Protein AF-A0A453I5R4-F1 (afdb_monomer)

Mean predicted aligned error: 21.65 Å

InterPro domains:
  IPR039761 Ribosome biogenesis protein Bms1/Tsr1 [PTHR12858] (1-191)

Sequence (210 aa):
QVHITGAGDFSLSGVTSLADPCPLPSAAKKRGLRDKEKLFYAPMSGLGDLLYDKDAVYININDHLVQFSNTDDNNASKKQGKGNDVGVALVKTLQNTKYSLDEKLDQSFINFFGRRPAAQSEDSDMTGNAISSRQNDQGEANILAQVGGNNLSSAGTLESNGHSSSECSSDSEGDNDDDIQPSDHGVDLREEVEFCNGRMRRKAVSANFQ

Radius of gyration: 36.58 Å; Cα contacts (8 Å, |Δi|>4): 81; chains: 1; bounding box: 84×78×79 Å

pLDDT: mean 70.08, std 22.3, range [31.78, 98.06]

Foldseek 3Di:
DDADVPPGDDDDPDDDDDDDPLDQPDVDPDPDDDPVNPDDDDQCDDDVQWHDDPPDIGGDDDPVPDDDLDDPVPPCPPPPDPDDDPVNVVVSVVVPDPDDPVVVVVVDDDDPDPDDDDPDDDDDDDDDDDDDDDDDDDDDDDDDDDDDDDDDDDDDDDDDDDDDDDPDPDPDDDDDPDPPDPDPPPFPWDWDWDADPNDIDIDTDTPPDD

Organism: Aegilops tauschii subsp. strangulata (NCBI:txid200361)

Secondary structure (DSSP, 8-state):
-EEETTTEEE----------SSPPPP----SS--GGG-----TTS-BTTEEE-SS-EEE---TTT---S---GGG------SS--HHHHHHHHHHT--S-HHHHHHT----TTS-PPPP---------------------------------------------------------------------EEEEEEEETTEEEEEEEES---

Structure (mmCIF, N/CA/C/O backbone):
data_AF-A0A453I5R4-F1
#
_entry.id   AF-A0A453I5R4-F1
#
loop_
_atom_site.group_PDB
_atom_site.id
_atom_site.type_symbol
_atom_site.label_atom_id
_atom_site.label_alt_id
_atom_site.label_comp_id
_atom_site.label_asym_id
_atom_site.label_entity_id
_atom_site.label_seq_id
_atom_site.pdbx_PDB_ins_code
_atom_site.Cartn_x
_atom_site.Cartn_y
_atom_site.Cartn_z
_atom_site.occupancy
_atom_site.B_iso_or_equiv
_atom_site.auth_seq_id
_atom_site.auth_comp_id
_atom_site.auth_asym_id
_atom_site.auth_atom_id
_atom_site.pdbx_PDB_model_num
ATOM 1 N N . GLN A 1 1 ? 6.331 -26.830 -18.287 1.00 90.31 1 GLN A N 1
ATOM 2 C CA . GLN A 1 1 ? 7.040 -27.321 -17.088 1.00 90.31 1 GLN A CA 1
ATOM 3 C C . GLN A 1 1 ? 8.056 -26.262 -16.707 1.00 90.31 1 GLN A C 1
ATOM 5 O O . GLN A 1 1 ? 8.625 -25.661 -17.612 1.00 90.31 1 GLN A O 1
ATOM 10 N N . VAL A 1 2 ? 8.214 -25.979 -15.419 1.00 96.50 2 VAL A N 1
ATOM 11 C CA . VAL A 1 2 ? 9.158 -24.986 -14.884 1.00 96.50 2 VAL A CA 1
ATOM 12 C C . VAL A 1 2 ? 9.967 -25.671 -13.789 1.00 96.50 2 VAL A C 1
ATOM 14 O O . VAL A 1 2 ? 9.374 -26.293 -12.911 1.00 96.50 2 VAL A O 1
ATOM 17 N N . HIS A 1 3 ? 11.293 -25.566 -13.847 1.00 97.44 3 HIS A N 1
ATOM 18 C CA . HIS A 1 3 ? 12.176 -26.066 -12.796 1.00 97.44 3 HIS A CA 1
ATOM 19 C C . HIS A 1 3 ? 12.453 -24.959 -11.778 1.00 97.44 3 HIS A C 1
ATOM 21 O O . HIS A 1 3 ? 12.837 -23.853 -12.159 1.00 97.44 3 HIS A O 1
ATOM 27 N N . ILE A 1 4 ? 12.295 -25.259 -10.491 1.00 97.75 4 ILE A N 1
ATOM 28 C CA . ILE A 1 4 ? 12.674 -24.381 -9.384 1.00 97.75 4 ILE A CA 1
ATOM 29 C C . ILE A 1 4 ? 13.869 -25.022 -8.679 1.00 97.75 4 ILE A C 1
ATOM 31 O O . 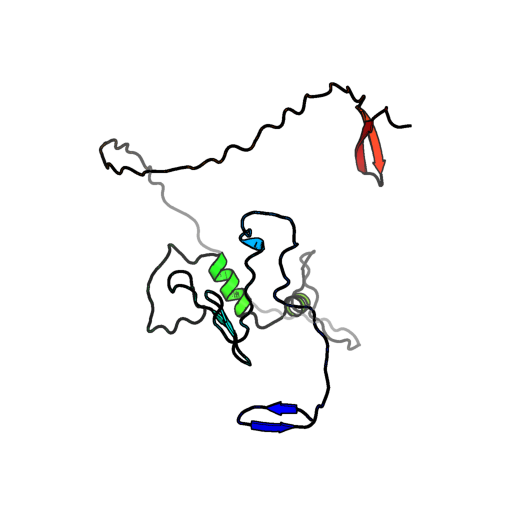ILE A 1 4 ? 13.750 -26.093 -8.080 1.00 97.75 4 ILE A O 1
ATOM 35 N N . THR A 1 5 ? 15.026 -24.362 -8.740 1.00 98.06 5 THR A N 1
ATOM 36 C CA . THR A 1 5 ? 16.273 -24.845 -8.134 1.00 98.06 5 THR A CA 1
ATOM 37 C C . THR A 1 5 ? 16.075 -25.152 -6.648 1.00 98.06 5 THR A C 1
ATOM 39 O O . THR A 1 5 ? 15.679 -24.282 -5.877 1.00 98.06 5 THR A O 1
ATOM 42 N N . GLY A 1 6 ? 16.345 -26.396 -6.246 1.00 98.06 6 GLY A N 1
ATOM 43 C CA . GLY A 1 6 ? 16.162 -26.869 -4.867 1.00 98.06 6 GLY A CA 1
ATOM 44 C C . GLY A 1 6 ? 14.743 -27.332 -4.503 1.00 98.06 6 GLY A C 1
ATOM 45 O O . GLY A 1 6 ? 14.578 -27.912 -3.435 1.00 98.06 6 GLY A O 1
ATOM 46 N N . ALA A 1 7 ? 13.745 -27.142 -5.375 1.00 97.31 7 ALA A N 1
ATOM 47 C CA . ALA A 1 7 ? 12.365 -27.600 -5.162 1.00 97.31 7 ALA A CA 1
ATOM 48 C C . ALA A 1 7 ? 11.854 -28.591 -6.231 1.00 97.31 7 ALA A C 1
ATOM 50 O O . ALA A 1 7 ? 10.956 -29.375 -5.937 1.00 97.31 7 ALA A O 1
ATOM 51 N N . GLY A 1 8 ? 12.435 -28.606 -7.439 1.00 97.50 8 GLY A N 1
ATOM 52 C CA . GLY A 1 8 ? 12.134 -29.584 -8.494 1.00 97.50 8 GLY A CA 1
ATOM 53 C C . GLY A 1 8 ? 11.296 -29.037 -9.654 1.00 97.50 8 GLY A C 1
ATOM 54 O O . GLY A 1 8 ? 11.264 -27.833 -9.901 1.00 97.50 8 GLY A O 1
ATOM 55 N N . ASP A 1 9 ? 10.648 -29.939 -10.395 1.00 98.00 9 ASP A N 1
ATOM 56 C CA . ASP A 1 9 ? 9.859 -29.619 -11.590 1.00 98.00 9 ASP A CA 1
ATOM 57 C C . ASP A 1 9 ? 8.365 -29.456 -11.291 1.00 98.00 9 ASP A C 1
ATOM 59 O O . ASP A 1 9 ? 7.741 -30.328 -10.688 1.00 98.00 9 ASP A O 1
ATOM 63 N N . PHE A 1 10 ? 7.763 -28.388 -11.819 1.00 97.38 10 PHE A N 1
ATOM 64 C CA . PHE A 1 10 ? 6.351 -28.059 -11.622 1.00 97.38 10 PHE A CA 1
ATOM 65 C C . PHE A 1 10 ? 5.609 -27.808 -12.947 1.00 97.38 10 PHE A C 1
ATOM 67 O O . PHE A 1 10 ? 6.188 -27.404 -13.967 1.00 97.38 10 PHE A O 1
ATOM 74 N N . SER A 1 11 ? 4.293 -28.036 -12.942 1.00 97.25 11 SER A N 1
ATOM 75 C CA . SER A 1 11 ? 3.387 -27.595 -14.007 1.00 97.25 11 SER A CA 1
ATOM 76 C C . SER A 1 11 ? 2.951 -26.140 -13.782 1.00 97.25 11 SER A C 1
ATOM 78 O O . SER A 1 11 ? 2.963 -25.626 -12.666 1.00 97.25 11 SER A O 1
ATOM 80 N N . LEU A 1 12 ? 2.607 -25.447 -14.868 1.00 95.50 12 LEU A N 1
ATOM 81 C CA . LEU A 1 12 ? 2.237 -24.031 -14.851 1.00 95.50 12 LEU A CA 1
ATOM 82 C C . LEU A 1 12 ? 0.710 -23.904 -14.724 1.00 95.50 12 LEU A C 1
ATOM 84 O O . LEU A 1 12 ? 0.002 -24.399 -15.595 1.00 95.50 12 LEU A O 1
ATOM 88 N N . SER A 1 13 ? 0.213 -23.239 -13.676 1.00 95.75 13 SER A N 1
ATOM 89 C CA . SER A 1 13 ? -1.236 -23.029 -13.473 1.00 95.75 13 SER A CA 1
ATOM 90 C C . SER A 1 13 ? -1.784 -21.819 -14.247 1.00 95.75 13 SER A C 1
ATOM 92 O O . SER A 1 13 ? -2.882 -21.861 -14.793 1.00 95.75 13 SER A O 1
ATOM 94 N N . GLY A 1 14 ? -1.000 -20.743 -14.343 1.00 95.38 14 GLY A N 1
ATOM 95 C CA . GLY A 1 14 ? -1.371 -19.515 -15.044 1.00 95.38 14 GLY A CA 1
ATOM 96 C C . GLY A 1 14 ? -0.241 -18.488 -15.001 1.00 95.38 14 GLY A C 1
ATOM 97 O O . GLY A 1 14 ? 0.658 -18.592 -14.168 1.00 95.38 14 GLY A O 1
ATOM 98 N N . VAL A 1 15 ? -0.274 -17.518 -15.916 1.00 96.25 15 VAL A N 1
ATOM 99 C CA . VAL A 1 15 ? 0.694 -16.413 -16.011 1.00 96.25 15 VAL A CA 1
ATOM 100 C C . VAL A 1 15 ? -0.062 -15.127 -16.316 1.00 96.25 15 VAL A C 1
ATOM 102 O O . VAL A 1 15 ? -0.903 -15.097 -17.213 1.00 96.25 15 VAL A O 1
ATOM 105 N N . THR A 1 16 ? 0.269 -14.064 -15.593 1.00 97.25 16 THR A N 1
ATOM 106 C CA . THR A 1 16 ? -0.242 -12.709 -15.807 1.00 97.25 16 THR A CA 1
ATOM 107 C C . THR A 1 16 ? 0.931 -11.765 -16.044 1.00 97.25 16 THR A C 1
ATOM 109 O O . THR A 1 16 ? 1.931 -11.810 -15.331 1.00 97.25 16 THR A O 1
ATOM 112 N N . SER A 1 17 ? 0.825 -10.918 -17.068 1.00 96.81 17 SER A N 1
ATOM 113 C CA . SER A 1 17 ? 1.784 -9.833 -17.282 1.00 96.81 17 SER A CA 1
ATOM 114 C C . SER A 1 17 ? 1.397 -8.640 -16.409 1.00 96.81 17 SER A C 1
ATOM 116 O O . SER A 1 17 ? 0.221 -8.276 -16.354 1.00 96.81 17 SER A O 1
ATOM 118 N N . LEU A 1 18 ? 2.377 -8.040 -15.741 1.00 96.19 18 LEU A N 1
ATOM 119 C CA . LEU A 1 18 ? 2.234 -6.826 -14.940 1.00 96.19 18 LEU A CA 1
ATOM 120 C C . LEU A 1 18 ? 3.229 -5.777 -15.444 1.00 96.19 18 LEU A C 1
ATOM 122 O O . LEU A 1 18 ? 4.244 -6.117 -16.053 1.00 96.19 18 LEU A O 1
ATOM 126 N N . ALA A 1 19 ? 2.934 -4.502 -15.196 1.00 96.25 19 ALA A N 1
ATOM 127 C CA . ALA A 1 19 ? 3.884 -3.428 -15.461 1.00 96.25 19 ALA A CA 1
ATOM 128 C C . ALA A 1 19 ? 5.108 -3.548 -14.536 1.00 96.25 19 ALA A C 1
ATOM 130 O O . ALA A 1 19 ? 4.993 -4.009 -13.400 1.00 96.25 19 ALA A O 1
ATOM 131 N N . ASP A 1 20 ? 6.267 -3.110 -15.027 1.00 95.44 20 ASP A N 1
ATOM 132 C CA . ASP A 1 20 ? 7.505 -3.062 -14.250 1.00 95.44 20 ASP A CA 1
ATOM 133 C C . ASP A 1 20 ? 7.346 -2.101 -13.050 1.00 95.44 20 ASP A C 1
ATOM 135 O O . ASP A 1 20 ? 7.024 -0.928 -13.268 1.00 95.44 20 ASP A O 1
ATOM 139 N N . PRO A 1 21 ? 7.544 -2.552 -11.794 1.00 94.69 21 PRO A N 1
ATOM 140 C CA . PRO A 1 21 ? 7.487 -1.683 -10.619 1.00 94.69 21 PRO A CA 1
ATOM 141 C C . PRO A 1 21 ? 8.688 -0.726 -10.508 1.00 94.69 21 PRO A C 1
ATOM 143 O O . PRO A 1 21 ? 8.636 0.216 -9.719 1.00 94.69 21 PRO A O 1
ATOM 146 N N . CYS A 1 22 ? 9.765 -0.948 -11.268 1.00 94.12 22 CYS A N 1
ATOM 147 C CA . CYS A 1 22 ? 10.980 -0.135 -11.261 1.00 94.12 22 CYS A CA 1
ATOM 148 C C . CYS A 1 22 ? 11.387 0.273 -12.696 1.00 94.12 22 CYS A C 1
ATOM 150 O O . CYS A 1 22 ? 12.487 -0.061 -13.148 1.00 94.12 22 CYS A O 1
ATOM 152 N N . PRO A 1 23 ? 10.525 1.011 -13.427 1.00 93.00 23 PRO A N 1
ATOM 153 C CA . PRO A 1 23 ? 10.761 1.343 -14.825 1.00 93.00 23 PRO A CA 1
ATOM 154 C C . PRO A 1 23 ? 12.038 2.169 -15.003 1.00 93.00 23 PRO A C 1
ATOM 156 O O . PRO A 1 23 ? 12.344 3.070 -14.217 1.00 93.00 23 PRO A O 1
ATOM 159 N N . LEU A 1 24 ? 12.762 1.891 -16.088 1.00 89.88 24 LEU A N 1
ATOM 160 C CA . LEU A 1 24 ? 13.991 2.604 -16.422 1.00 89.88 24 LEU A CA 1
ATOM 161 C C . LEU A 1 24 ? 13.735 4.113 -16.624 1.00 89.88 24 LEU A C 1
ATOM 163 O O . LEU A 1 24 ? 12.734 4.495 -17.241 1.00 89.88 24 LEU A O 1
ATOM 167 N N . PRO A 1 25 ? 14.651 4.988 -16.167 1.00 89.50 25 PRO A N 1
ATOM 168 C CA . PRO A 1 25 ? 14.540 6.422 -16.395 1.00 89.50 25 PRO A CA 1
ATOM 169 C C . PRO A 1 25 ? 14.560 6.734 -17.895 1.00 89.50 25 PRO A C 1
ATOM 171 O O . PRO A 1 25 ? 15.300 6.122 -18.667 1.00 89.50 25 PRO A O 1
ATOM 174 N N . SER A 1 26 ? 13.769 7.730 -18.308 1.00 80.75 26 SER A N 1
ATOM 175 C CA . SER A 1 26 ? 13.749 8.196 -19.698 1.00 80.75 26 SER A CA 1
ATOM 176 C C . SER A 1 26 ? 15.163 8.545 -20.170 1.00 80.75 26 SER A C 1
ATOM 178 O O . SER A 1 26 ? 15.869 9.298 -19.499 1.00 80.75 26 SER A O 1
ATOM 180 N N . ALA A 1 27 ? 15.553 8.038 -21.345 1.00 70.25 27 ALA A N 1
ATOM 181 C CA . ALA A 1 27 ? 16.899 8.135 -21.923 1.00 70.25 27 ALA A CA 1
ATOM 182 C C . ALA A 1 27 ? 17.309 9.557 -22.382 1.00 70.25 27 ALA A C 1
ATOM 184 O O . ALA A 1 27 ? 18.138 9.731 -23.279 1.00 70.25 27 ALA A O 1
ATOM 185 N N . ALA A 1 28 ? 16.745 10.597 -21.765 1.00 68.50 28 ALA A N 1
ATOM 186 C CA . ALA A 1 28 ? 17.234 11.959 -21.868 1.00 68.50 28 ALA A CA 1
ATOM 187 C C . ALA A 1 28 ? 18.684 12.017 -21.364 1.00 68.50 28 ALA A C 1
ATOM 189 O O . ALA A 1 28 ? 18.995 11.570 -20.261 1.00 68.50 28 ALA A O 1
ATOM 190 N N . LYS A 1 29 ? 19.574 12.596 -22.176 1.00 66.50 29 LYS A N 1
ATOM 191 C CA . LYS A 1 29 ? 21.034 12.596 -21.988 1.00 66.50 29 LYS A CA 1
ATOM 192 C C . LYS A 1 29 ? 21.491 13.518 -20.842 1.00 66.50 29 LYS A C 1
ATOM 194 O O . LYS A 1 29 ? 22.181 14.509 -21.064 1.00 66.50 29 LYS A O 1
ATOM 199 N N . LYS A 1 30 ? 21.085 13.207 -19.608 1.00 80.38 30 LYS A N 1
ATOM 200 C CA . LYS A 1 30 ? 21.498 13.891 -18.376 1.00 80.38 30 LYS A CA 1
ATOM 201 C C . LYS A 1 30 ? 22.691 13.171 -17.752 1.00 80.38 30 LYS A C 1
ATOM 203 O O . LYS A 1 30 ? 22.751 11.949 -17.732 1.00 80.38 30 LYS A O 1
ATOM 208 N N . ARG A 1 31 ? 23.651 13.945 -17.233 1.00 83.88 31 ARG A N 1
ATOM 209 C CA . ARG A 1 31 ? 24.912 13.437 -16.654 1.00 83.88 31 ARG A CA 1
ATOM 210 C C . ARG A 1 31 ? 24.725 12.684 -15.326 1.00 83.88 31 ARG A C 1
ATOM 212 O O . ARG A 1 31 ? 25.634 11.983 -14.902 1.00 83.88 31 ARG A O 1
ATOM 219 N N . GLY A 1 32 ? 23.576 12.842 -14.673 1.00 85.19 32 GLY A N 1
ATOM 220 C CA . GLY A 1 32 ? 23.235 12.176 -13.421 1.00 85.19 32 GLY A CA 1
ATOM 221 C C . GLY A 1 32 ? 21.733 11.929 -13.311 1.00 85.19 32 GLY A C 1
ATOM 222 O O . GLY A 1 32 ? 20.933 12.634 -13.932 1.00 85.19 32 GLY A O 1
ATOM 223 N N . LEU A 1 33 ? 21.389 10.918 -12.518 1.00 87.06 33 LEU A N 1
ATOM 224 C CA . LEU A 1 33 ? 20.028 10.487 -12.215 1.00 87.06 33 LEU A CA 1
ATOM 225 C C . LEU A 1 33 ? 19.442 11.361 -11.096 1.00 87.06 33 LEU A C 1
ATOM 227 O O . LEU A 1 33 ? 20.094 11.543 -10.065 1.00 87.06 33 LEU A O 1
ATOM 231 N N . ARG A 1 34 ? 18.232 11.901 -11.280 1.00 88.25 34 ARG A N 1
ATOM 232 C CA . ARG A 1 34 ? 17.529 12.665 -10.232 1.00 88.25 34 ARG A CA 1
ATOM 233 C C . ARG A 1 34 ? 17.056 11.718 -9.131 1.00 88.25 34 ARG A C 1
ATOM 235 O O . ARG A 1 34 ? 16.782 10.556 -9.407 1.00 88.25 34 ARG A O 1
ATOM 242 N N . ASP A 1 35 ? 16.872 12.200 -7.905 1.00 90.50 35 ASP A N 1
ATOM 243 C CA . ASP A 1 35 ? 16.450 11.324 -6.797 1.00 90.50 35 ASP A CA 1
ATOM 244 C C . ASP A 1 35 ? 15.085 10.669 -7.039 1.00 90.50 35 ASP A C 1
ATOM 246 O O . ASP A 1 35 ? 14.922 9.479 -6.798 1.00 90.50 35 ASP A O 1
ATOM 250 N N . LYS A 1 36 ? 14.152 11.382 -7.682 1.00 89.25 36 LYS A N 1
ATOM 251 C CA . LYS A 1 36 ? 12.864 10.822 -8.136 1.00 89.25 36 LYS A CA 1
ATOM 252 C C . LYS A 1 36 ? 12.957 9.753 -9.237 1.00 89.25 36 LYS A C 1
ATOM 254 O O . LYS A 1 36 ? 11.940 9.192 -9.624 1.00 89.25 36 LYS A O 1
ATOM 259 N N . GLU A 1 37 ? 14.143 9.534 -9.795 1.00 89.94 37 GLU A N 1
ATOM 260 C CA . GLU A 1 37 ? 14.434 8.505 -10.799 1.00 89.94 37 GLU A CA 1
ATOM 261 C C . GLU A 1 37 ? 15.249 7.340 -10.193 1.00 89.94 37 GLU A C 1
ATOM 263 O O . GLU A 1 37 ? 15.448 6.325 -10.856 1.00 89.94 37 GLU A O 1
ATOM 268 N N . LYS A 1 38 ? 15.697 7.454 -8.930 1.00 90.38 38 LYS A N 1
ATOM 269 C CA . LYS A 1 38 ? 16.352 6.387 -8.154 1.00 90.38 38 LYS A CA 1
ATOM 270 C C . LYS A 1 38 ? 15.294 5.489 -7.504 1.00 90.38 38 LYS A C 1
ATOM 272 O O . LYS A 1 38 ? 15.089 5.520 -6.293 1.00 90.38 38 LYS A O 1
ATOM 277 N N . LEU A 1 39 ? 14.590 4.717 -8.326 1.00 91.12 39 LEU A N 1
ATOM 278 C CA . LEU A 1 39 ? 13.602 3.746 -7.853 1.00 91.12 39 LEU A CA 1
ATOM 279 C C . LEU A 1 39 ? 14.288 2.490 -7.288 1.00 91.12 39 LEU A C 1
ATOM 281 O O . LEU A 1 39 ? 15.379 2.116 -7.720 1.00 91.12 39 LEU A O 1
ATOM 285 N N . PHE A 1 40 ? 13.645 1.840 -6.317 1.00 91.25 40 PHE A N 1
ATOM 286 C CA . PHE A 1 40 ? 14.113 0.598 -5.702 1.00 91.25 40 PHE A CA 1
ATOM 287 C C . PHE A 1 40 ? 12.920 -0.318 -5.416 1.00 91.25 40 PHE A C 1
ATOM 289 O O . PHE A 1 40 ? 11.909 0.131 -4.876 1.00 91.25 40 PHE A O 1
ATOM 296 N N . TYR A 1 41 ? 13.036 -1.599 -5.769 1.00 93.88 41 TYR A N 1
ATOM 297 C CA . TYR A 1 41 ? 11.983 -2.597 -5.587 1.00 93.88 41 TYR A CA 1
ATOM 298 C C . TYR A 1 41 ? 12.547 -3.842 -4.897 1.00 93.88 41 TYR A C 1
ATOM 300 O O . TYR A 1 41 ? 13.323 -4.592 -5.486 1.00 93.88 41 TYR A O 1
ATOM 308 N N . ALA A 1 42 ? 12.149 -4.058 -3.641 1.00 93.81 42 ALA A N 1
ATOM 309 C CA . ALA A 1 42 ? 12.549 -5.213 -2.840 1.00 93.81 42 ALA A CA 1
ATOM 310 C C . ALA A 1 42 ? 11.386 -5.651 -1.923 1.00 93.81 42 ALA A C 1
ATOM 312 O O . ALA A 1 42 ? 11.347 -5.273 -0.754 1.00 93.81 42 ALA A O 1
ATOM 313 N N . PRO A 1 43 ? 10.413 -6.433 -2.430 1.00 91.81 43 PRO A N 1
ATOM 314 C CA . PRO A 1 43 ? 9.155 -6.715 -1.726 1.00 91.81 43 PRO A CA 1
ATOM 315 C C . PRO A 1 43 ? 9.303 -7.583 -0.464 1.00 91.81 43 PRO A C 1
ATOM 317 O O . PRO A 1 43 ? 8.379 -7.644 0.336 1.00 91.81 43 PRO A O 1
ATOM 320 N N . MET A 1 44 ? 10.444 -8.258 -0.288 1.00 90.50 44 MET A N 1
ATOM 321 C CA . MET A 1 44 ? 10.762 -9.083 0.891 1.00 90.50 44 MET A CA 1
ATOM 322 C C . MET A 1 44 ? 11.802 -8.427 1.817 1.00 90.50 44 MET A C 1
ATOM 324 O O . MET A 1 44 ? 12.358 -9.088 2.691 1.00 90.50 44 MET A O 1
ATOM 328 N N . SER A 1 45 ? 12.138 -7.155 1.596 1.00 91.00 45 SER A N 1
ATOM 329 C CA . SER A 1 45 ? 13.117 -6.412 2.396 1.00 91.00 45 SER A CA 1
ATOM 330 C C . SER A 1 45 ? 12.446 -5.245 3.112 1.00 91.00 45 SER A C 1
ATOM 332 O O . SER A 1 45 ? 11.461 -4.697 2.623 1.00 91.00 45 SER A O 1
ATOM 334 N N . GLY A 1 46 ? 13.001 -4.842 4.257 1.00 90.56 46 GLY A N 1
ATOM 335 C CA . GLY A 1 46 ? 12.581 -3.611 4.924 1.00 90.56 46 GLY A CA 1
ATOM 336 C C . GLY A 1 46 ? 12.893 -2.389 4.056 1.00 90.56 46 GLY A C 1
ATOM 337 O O . GLY A 1 46 ? 14.023 -2.232 3.589 1.00 90.56 46 GLY A O 1
ATOM 338 N N . LEU A 1 47 ? 11.895 -1.535 3.833 1.00 89.88 47 LEU A N 1
ATOM 339 C CA . LEU A 1 47 ? 12.002 -0.285 3.084 1.00 89.88 47 LEU A CA 1
ATOM 340 C C . LEU A 1 47 ? 11.845 0.888 4.057 1.00 89.88 47 LEU A C 1
ATOM 342 O O . LEU A 1 47 ? 10.733 1.257 4.433 1.00 89.88 47 LEU A O 1
ATOM 346 N N . GLY A 1 48 ? 12.971 1.463 4.484 1.00 90.25 48 GLY A N 1
ATOM 347 C CA . GLY A 1 48 ? 12.983 2.442 5.573 1.00 90.25 48 GLY A CA 1
ATOM 348 C C . GLY A 1 48 ? 12.483 1.803 6.870 1.00 90.25 48 GLY A C 1
ATOM 349 O O . GLY A 1 48 ? 12.958 0.737 7.253 1.00 90.25 48 GLY A O 1
ATOM 350 N N . ASP A 1 49 ? 11.496 2.429 7.505 1.00 92.12 49 ASP A N 1
ATOM 351 C CA . ASP A 1 49 ? 10.862 1.938 8.734 1.00 92.12 49 ASP A CA 1
ATOM 352 C C . ASP A 1 49 ? 9.749 0.893 8.501 1.00 92.12 49 ASP A C 1
ATOM 354 O O . ASP A 1 49 ? 9.065 0.513 9.451 1.00 92.12 49 ASP A O 1
ATOM 358 N N . LEU A 1 50 ? 9.538 0.435 7.259 1.00 93.50 50 LEU A N 1
ATOM 359 C CA . LEU A 1 50 ? 8.434 -0.447 6.862 1.00 93.50 50 LEU A CA 1
ATOM 360 C C . LEU A 1 50 ? 8.924 -1.859 6.503 1.00 93.50 50 LEU A C 1
ATOM 362 O O . LEU A 1 50 ? 9.772 -2.015 5.626 1.00 93.50 50 LEU A O 1
ATOM 366 N N . LEU A 1 51 ? 8.350 -2.896 7.116 1.00 94.44 51 LEU A N 1
ATOM 367 C CA . LEU A 1 51 ? 8.635 -4.304 6.813 1.00 94.44 51 LEU A CA 1
ATO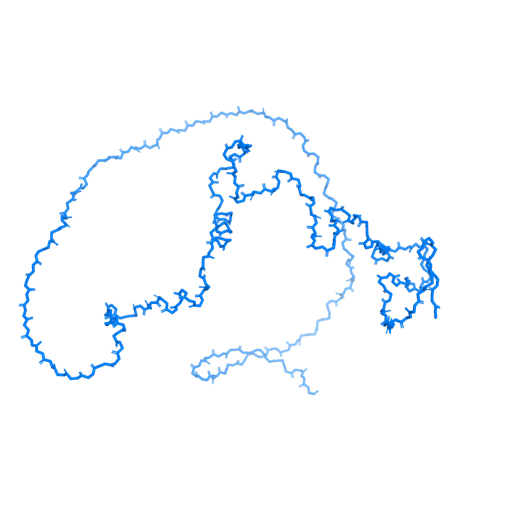M 368 C C . LEU A 1 51 ? 7.336 -5.076 6.543 1.00 94.44 51 LEU A C 1
ATOM 370 O O . LEU A 1 51 ? 6.400 -5.028 7.337 1.00 94.44 51 LEU A O 1
ATOM 374 N N . TYR A 1 52 ? 7.300 -5.815 5.435 1.00 94.00 52 TYR A N 1
ATOM 375 C CA . TYR A 1 52 ? 6.160 -6.639 5.029 1.00 94.00 52 TYR A CA 1
ATOM 376 C C . TYR A 1 52 ? 6.381 -8.116 5.379 1.00 94.00 52 TYR A C 1
ATOM 378 O O . TYR A 1 52 ? 7.437 -8.671 5.074 1.00 94.00 52 TYR A O 1
ATOM 386 N N . ASP A 1 53 ? 5.358 -8.754 5.945 1.00 94.12 53 ASP A N 1
ATOM 387 C CA . ASP A 1 53 ? 5.198 -10.212 6.000 1.00 94.12 53 ASP A CA 1
ATOM 388 C C . ASP A 1 53 ? 3.918 -10.613 5.228 1.00 94.12 53 ASP A C 1
ATOM 390 O O . ASP A 1 53 ? 3.264 -9.775 4.600 1.00 94.12 53 ASP A O 1
ATOM 394 N N . LYS A 1 54 ? 3.558 -11.899 5.216 1.00 93.31 54 LYS A N 1
ATOM 395 C CA . LYS A 1 54 ? 2.421 -12.441 4.454 1.00 93.31 54 LYS A CA 1
ATOM 396 C C . LYS A 1 54 ? 1.061 -11.876 4.859 1.00 93.31 54 LYS A C 1
ATOM 398 O O . LYS A 1 54 ? 0.180 -11.782 4.006 1.00 93.31 54 LYS A O 1
ATOM 403 N N . ASP A 1 55 ? 0.873 -11.583 6.139 1.00 95.12 55 ASP A N 1
ATOM 404 C CA . ASP A 1 55 ? -0.400 -11.193 6.753 1.00 95.12 55 ASP A CA 1
ATOM 405 C C . ASP A 1 55 ? -0.308 -9.911 7.600 1.00 95.12 55 ASP A C 1
ATOM 407 O O . ASP A 1 55 ? -1.339 -9.339 7.957 1.00 95.12 55 ASP A O 1
ATOM 411 N N . ALA A 1 56 ? 0.905 -9.428 7.877 1.00 95.62 56 ALA A N 1
ATOM 412 C CA . ALA A 1 56 ? 1.165 -8.258 8.705 1.00 95.62 56 ALA A CA 1
ATOM 413 C C . ALA A 1 56 ? 2.144 -7.274 8.047 1.00 95.62 56 ALA A C 1
ATOM 415 O O . ALA A 1 56 ? 2.980 -7.629 7.215 1.00 95.62 56 ALA A O 1
ATOM 416 N N . VAL A 1 57 ? 2.049 -6.012 8.467 1.00 95.19 57 VAL A N 1
ATOM 417 C CA . VAL A 1 57 ? 2.976 -4.944 8.090 1.00 95.19 57 VAL A CA 1
ATOM 418 C C . VAL A 1 57 ? 3.488 -4.297 9.369 1.00 95.19 57 VAL A C 1
ATOM 420 O O . VAL A 1 57 ? 2.704 -3.812 10.185 1.00 95.19 57 VAL A O 1
ATOM 423 N N . TYR A 1 58 ? 4.802 -4.304 9.545 1.00 94.31 58 TYR A N 1
ATOM 424 C CA . TYR A 1 58 ? 5.482 -3.769 10.714 1.00 94.31 58 TYR A CA 1
ATOM 425 C C . TYR A 1 58 ? 6.027 -2.380 10.395 1.00 94.31 58 TYR A C 1
ATOM 427 O O . TYR A 1 58 ? 6.684 -2.185 9.372 1.00 94.31 58 TYR A O 1
ATOM 435 N N . ILE A 1 59 ? 5.756 -1.427 11.286 1.00 94.75 59 ILE A N 1
ATOM 436 C CA . ILE A 1 59 ? 6.287 -0.065 11.225 1.00 94.75 59 ILE A CA 1
ATOM 437 C C . ILE A 1 59 ? 7.133 0.215 12.460 1.00 94.75 59 ILE A C 1
ATOM 439 O O . ILE A 1 59 ? 6.702 -0.032 13.586 1.00 94.75 59 ILE A O 1
ATOM 443 N N . ASN A 1 60 ? 8.329 0.750 12.246 1.00 92.50 60 ASN A N 1
ATOM 444 C CA . ASN A 1 60 ? 9.172 1.276 13.306 1.00 92.50 60 ASN A CA 1
ATOM 445 C C . ASN A 1 60 ? 8.838 2.759 13.533 1.00 92.50 60 ASN A C 1
ATOM 447 O O . ASN A 1 60 ? 8.946 3.578 12.625 1.00 92.50 60 ASN A O 1
ATOM 451 N N . ILE A 1 61 ? 8.414 3.120 14.743 1.00 92.75 61 ILE A N 1
ATOM 452 C CA . ILE A 1 61 ? 8.174 4.514 15.132 1.00 92.75 61 ILE A CA 1
ATOM 453 C C . ILE A 1 61 ? 8.876 4.739 16.465 1.00 92.75 61 ILE A C 1
ATOM 455 O O . ILE A 1 61 ? 8.694 3.961 17.395 1.00 92.75 61 ILE A O 1
ATOM 459 N N . ASN A 1 62 ? 9.645 5.824 16.573 1.00 90.81 62 ASN A N 1
ATOM 460 C CA . ASN A 1 62 ? 10.351 6.168 17.806 1.00 90.81 62 ASN A CA 1
ATOM 461 C C . ASN A 1 62 ? 9.394 6.263 19.011 1.00 90.81 62 ASN A C 1
ATOM 463 O O . ASN A 1 62 ? 8.413 7.010 18.962 1.00 90.81 62 ASN A O 1
ATOM 467 N N . ASP A 1 63 ? 9.754 5.619 20.126 1.00 85.94 63 ASP A N 1
ATOM 468 C CA . ASP A 1 63 ? 8.990 5.541 21.388 1.00 85.94 63 ASP A CA 1
ATOM 469 C C . ASP A 1 63 ? 8.482 6.888 21.932 1.00 85.94 63 ASP A C 1
ATOM 471 O O . ASP A 1 63 ? 7.546 6.950 22.723 1.00 85.94 63 ASP A O 1
ATOM 475 N N . HIS A 1 64 ? 9.124 7.995 21.558 1.00 84.19 64 HIS A N 1
ATOM 476 C CA . HIS A 1 64 ? 8.766 9.343 22.010 1.00 84.19 64 HIS A CA 1
ATOM 477 C C . HIS A 1 64 ? 7.666 10.014 21.175 1.00 84.19 64 HIS A C 1
ATOM 479 O O . HIS A 1 64 ? 7.138 11.039 21.602 1.00 84.19 64 HIS A O 1
ATOM 485 N N . LEU A 1 65 ? 7.350 9.465 20.000 1.00 84.06 65 LEU A N 1
ATOM 486 C CA . LEU A 1 65 ? 6.300 9.940 19.094 1.00 84.06 65 LEU A CA 1
ATOM 487 C C . LEU A 1 65 ? 4.997 9.145 19.266 1.00 84.06 65 LEU A C 1
ATOM 489 O O . LEU A 1 65 ? 3.917 9.661 18.983 1.00 84.06 65 LEU A O 1
ATOM 493 N N . VAL A 1 66 ? 5.089 7.897 19.731 1.00 83.81 66 VAL A N 1
ATOM 494 C CA . VAL A 1 66 ? 3.936 7.009 19.919 1.00 83.81 66 VAL A CA 1
ATOM 495 C C . VAL A 1 66 ? 3.218 7.270 21.242 1.00 83.81 66 VAL A C 1
ATOM 497 O O . VAL A 1 66 ? 3.823 7.393 22.304 1.00 83.81 66 VAL A O 1
ATOM 500 N N . GLN A 1 67 ? 1.888 7.312 21.181 1.00 82.75 67 GLN A N 1
ATOM 501 C CA . GLN A 1 67 ? 1.015 7.351 22.352 1.00 82.75 67 GLN A CA 1
ATOM 502 C C . GLN A 1 67 ? 0.012 6.207 22.259 1.00 82.75 67 GLN A C 1
ATOM 504 O O . GLN A 1 67 ? -1.084 6.360 21.719 1.00 82.75 67 GLN A O 1
ATOM 509 N N . PHE A 1 68 ? 0.393 5.042 22.780 1.00 82.00 68 PHE A N 1
ATOM 510 C CA . PHE A 1 68 ? -0.474 3.869 22.774 1.00 82.00 68 PHE A CA 1
ATOM 511 C C . PHE A 1 68 ? -1.782 4.135 23.546 1.00 82.00 68 PHE A C 1
ATOM 513 O O . PHE A 1 68 ? -1.825 4.868 24.544 1.00 82.00 68 PHE A O 1
ATOM 520 N N . SER A 1 69 ? -2.887 3.577 23.049 1.00 78.62 69 SER A N 1
ATOM 521 C CA . SER A 1 69 ? -4.193 3.646 23.712 1.00 78.62 69 SER A CA 1
ATOM 522 C C . SER A 1 69 ? -4.275 2.690 24.895 1.00 78.62 69 SER A C 1
ATOM 524 O O . SER A 1 69 ? -4.745 3.100 25.954 1.00 78.62 69 SER A O 1
ATOM 526 N N . ASN A 1 70 ? -3.722 1.487 24.737 1.00 71.69 70 ASN A N 1
ATOM 527 C CA . ASN A 1 70 ? -3.545 0.507 25.801 1.00 71.69 70 ASN A CA 1
ATOM 528 C C . ASN A 1 70 ? -2.210 0.763 26.510 1.00 71.69 70 ASN A C 1
ATOM 530 O O . ASN A 1 70 ? -1.156 0.333 26.045 1.00 71.69 70 ASN A O 1
ATOM 534 N N . THR A 1 71 ? -2.250 1.484 27.626 1.00 63.41 71 THR A N 1
ATOM 535 C CA . THR A 1 71 ? -1.141 1.513 28.582 1.00 63.41 71 THR A CA 1
ATOM 536 C C . THR A 1 71 ? -1.378 0.432 29.626 1.00 63.41 71 THR A C 1
ATOM 538 O O . THR A 1 71 ? -2.211 0.627 30.508 1.00 63.41 71 THR A O 1
ATOM 541 N N . ASP A 1 72 ? -0.639 -0.676 29.559 1.00 58.66 72 ASP A N 1
ATOM 542 C CA . ASP A 1 72 ? -0.474 -1.523 30.743 1.00 58.66 72 ASP A CA 1
ATOM 543 C C . ASP A 1 72 ? 0.211 -0.678 31.827 1.00 58.66 72 ASP A C 1
ATOM 545 O O . ASP A 1 72 ? 1.299 -0.134 31.606 1.00 58.66 72 ASP A O 1
ATOM 549 N N . ASP A 1 73 ? -0.413 -0.569 33.003 1.00 56.06 73 ASP A N 1
ATOM 550 C CA . ASP A 1 73 ? -0.041 0.378 34.071 1.00 56.06 73 ASP A CA 1
ATOM 551 C C . ASP A 1 73 ? 1.404 0.226 34.605 1.00 56.06 73 ASP A C 1
ATOM 553 O O . ASP A 1 73 ? 1.893 1.069 35.359 1.00 56.06 73 ASP A O 1
ATOM 557 N N . ASN A 1 74 ? 2.115 -0.833 34.204 1.00 56.12 74 ASN A N 1
ATOM 558 C CA . ASN A 1 74 ? 3.457 -1.181 34.669 1.00 56.12 74 ASN A CA 1
ATOM 559 C C . ASN A 1 74 ? 4.616 -0.487 33.934 1.00 56.12 74 ASN A C 1
ATOM 561 O O . ASN A 1 74 ? 5.708 -0.429 34.495 1.00 56.12 74 ASN A O 1
ATOM 565 N N . ASN A 1 75 ? 4.427 0.049 32.720 1.00 50.66 75 ASN A N 1
ATOM 566 C CA . ASN A 1 75 ? 5.496 0.768 32.001 1.00 50.66 75 ASN A CA 1
ATOM 567 C C . ASN A 1 75 ? 5.093 2.203 31.640 1.00 50.66 75 ASN A C 1
ATOM 569 O O . ASN A 1 75 ? 5.240 2.674 30.509 1.00 50.66 75 ASN A O 1
ATOM 573 N N . ALA A 1 76 ? 4.577 2.917 32.641 1.00 48.66 76 ALA A N 1
ATOM 574 C CA . ALA A 1 76 ? 4.296 4.340 32.553 1.00 48.66 76 ALA A CA 1
ATOM 575 C C . ALA A 1 76 ? 5.601 5.158 32.471 1.00 48.66 76 ALA A C 1
ATOM 577 O O . ALA A 1 76 ? 6.038 5.776 33.446 1.00 48.66 76 ALA A O 1
ATOM 578 N N . SER A 1 77 ? 6.182 5.225 31.270 1.00 49.91 77 SER A N 1
ATOM 579 C CA . SER A 1 77 ? 7.089 6.298 30.855 1.00 49.91 77 SER A CA 1
ATOM 580 C C . SER A 1 77 ? 6.355 7.638 30.966 1.00 49.91 77 SER A 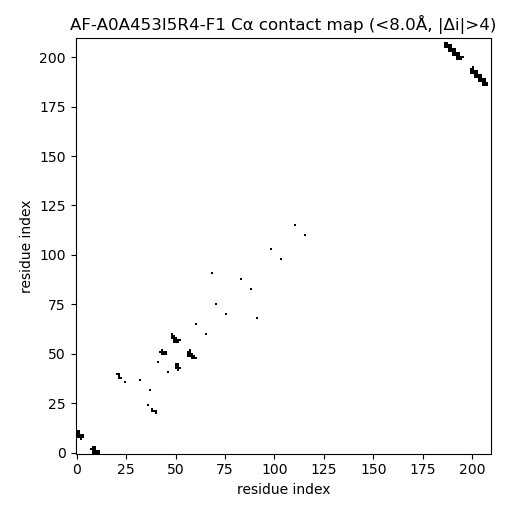C 1
ATOM 582 O O . SER A 1 77 ? 5.779 8.130 29.997 1.00 49.91 77 SER A O 1
ATOM 584 N N . LYS A 1 78 ? 6.332 8.221 32.174 1.00 48.28 78 LYS A N 1
ATOM 585 C CA . LYS A 1 78 ? 5.622 9.467 32.512 1.00 48.28 78 LYS A CA 1
ATOM 586 C C . LYS A 1 78 ? 6.235 10.698 31.827 1.00 48.28 78 LYS A C 1
ATOM 588 O O . LYS A 1 78 ? 6.696 11.623 32.492 1.00 48.28 78 LYS A O 1
ATOM 593 N N . LYS A 1 79 ? 6.147 10.789 30.500 1.00 53.94 79 LYS A N 1
ATOM 594 C CA . LYS A 1 79 ? 6.110 12.083 29.811 1.00 53.94 79 LYS A CA 1
ATOM 595 C C . LYS A 1 79 ? 4.686 12.625 29.909 1.00 53.94 79 LYS A C 1
ATOM 597 O O . LYS A 1 79 ? 3.928 12.621 28.946 1.00 53.94 79 LYS A O 1
ATOM 602 N N . GLN A 1 80 ? 4.332 13.092 31.111 1.00 47.69 80 GLN A N 1
ATOM 603 C CA . GLN A 1 80 ? 3.180 13.971 31.298 1.00 47.69 80 GLN A CA 1
ATOM 604 C C . GLN A 1 80 ? 3.460 15.296 30.579 1.00 47.69 80 GLN A C 1
ATOM 606 O O . GLN A 1 80 ? 3.926 16.269 31.175 1.00 47.69 80 GLN A O 1
ATOM 611 N N . GLY A 1 81 ? 3.152 15.324 29.281 1.00 49.78 81 GLY A N 1
ATOM 612 C CA . GLY A 1 81 ? 2.793 16.560 28.600 1.00 49.78 81 GLY A CA 1
ATOM 613 C C . GLY A 1 81 ? 1.669 17.256 29.374 1.00 49.78 81 GLY A C 1
ATOM 614 O O . GLY A 1 81 ? 0.889 16.618 30.086 1.00 49.78 81 GLY A O 1
ATOM 615 N N . LYS A 1 82 ? 1.635 18.586 29.307 1.00 55.03 82 LYS A N 1
ATOM 616 C CA . LYS A 1 82 ? 0.776 19.419 30.154 1.00 55.03 82 LYS A CA 1
ATOM 617 C C . LYS A 1 82 ? -0.709 19.228 29.788 1.00 55.03 82 LYS A C 1
ATOM 619 O O . LYS A 1 82 ? -1.231 19.939 28.940 1.00 55.03 82 LYS A O 1
ATOM 624 N N . GLY A 1 83 ? -1.382 18.311 30.480 1.00 57.50 83 GLY A N 1
ATOM 625 C CA . GLY A 1 83 ? -2.807 18.020 30.297 1.00 57.50 83 GLY A CA 1
ATOM 626 C C . GLY A 1 83 ? -3.094 16.976 29.214 1.00 57.50 83 GLY A C 1
ATOM 627 O O . GLY A 1 83 ? -2.246 16.657 28.384 1.00 57.50 83 GLY A O 1
ATOM 628 N N . ASN A 1 84 ? -4.311 16.432 29.247 1.00 66.81 84 ASN A N 1
ATOM 629 C CA . ASN A 1 84 ? -4.801 15.523 28.216 1.00 66.81 84 ASN A CA 1
ATOM 630 C C . ASN A 1 84 ? -4.954 16.318 26.915 1.00 66.81 84 ASN A C 1
ATOM 632 O O . ASN A 1 84 ? -5.830 17.181 26.841 1.00 66.81 84 ASN A O 1
ATOM 636 N N . ASP A 1 85 ? -4.132 16.036 25.903 1.00 79.25 85 ASP A N 1
ATOM 637 C CA . ASP A 1 85 ? -4.344 16.611 24.575 1.00 79.25 85 ASP A CA 1
ATOM 638 C C . ASP A 1 85 ? -5.737 16.203 24.071 1.00 79.25 85 ASP A C 1
ATOM 640 O O . ASP A 1 85 ? -6.084 15.018 24.029 1.00 79.25 85 ASP A O 1
ATOM 644 N N . VAL A 1 86 ? -6.541 17.204 23.710 1.00 86.62 86 VAL A N 1
ATOM 645 C CA . VAL A 1 86 ? -7.902 17.025 23.198 1.00 86.62 86 VAL A CA 1
ATOM 646 C C . VAL A 1 86 ? -7.878 16.196 21.912 1.00 86.62 86 VAL A C 1
ATOM 648 O O . VAL A 1 86 ? -8.768 15.371 21.720 1.00 86.62 86 VAL A O 1
ATOM 651 N N . GLY A 1 87 ? -6.838 16.338 21.080 1.00 86.94 87 GLY A N 1
ATOM 652 C CA . GLY A 1 87 ? -6.636 15.515 19.887 1.00 86.94 87 GLY A CA 1
ATOM 653 C C . GLY A 1 87 ? -6.453 14.036 20.233 1.00 86.94 87 GLY A C 1
ATOM 654 O O . GLY A 1 87 ? -7.201 13.186 19.748 1.00 86.94 87 GLY A O 1
ATOM 655 N N . VAL A 1 88 ? -5.525 13.721 21.142 1.00 84.62 88 VAL A N 1
ATOM 656 C CA . VAL A 1 88 ? -5.295 12.345 21.626 1.00 84.62 88 VAL A CA 1
ATOM 657 C C . VAL A 1 88 ? -6.543 11.764 22.303 1.00 84.62 88 VAL A C 1
ATOM 659 O O . VAL A 1 88 ? -6.905 10.616 22.042 1.00 84.62 88 VAL A O 1
ATOM 662 N N . ALA A 1 89 ? -7.232 12.537 23.146 1.00 87.25 89 ALA A N 1
ATOM 663 C CA . ALA A 1 89 ? -8.451 12.099 23.828 1.00 87.25 89 ALA A CA 1
ATOM 664 C C . ALA A 1 89 ? -9.604 11.811 22.848 1.00 87.25 89 ALA A C 1
ATOM 666 O O . ALA A 1 89 ? -10.333 10.828 23.018 1.00 87.25 89 ALA A O 1
ATOM 667 N N . LEU A 1 90 ? -9.739 12.625 21.796 1.00 90.81 90 LEU A N 1
ATOM 668 C CA . LEU A 1 90 ? -10.697 12.420 20.713 1.00 90.81 90 LEU A CA 1
ATOM 669 C C . LEU A 1 90 ? -10.366 11.145 19.929 1.00 90.81 90 LEU A C 1
ATOM 671 O O . LEU A 1 90 ? -11.244 10.303 19.761 1.00 90.81 90 LEU A O 1
ATOM 675 N N . VAL A 1 91 ? -9.108 10.950 19.518 1.00 91.25 91 VAL A N 1
ATOM 676 C CA . VAL A 1 91 ? -8.679 9.744 18.784 1.00 91.25 91 VAL A CA 1
ATOM 677 C C . VAL A 1 91 ? -8.898 8.477 19.617 1.00 91.25 91 VAL A C 1
ATOM 679 O O . VAL A 1 91 ? -9.468 7.513 19.111 1.00 91.25 91 VAL A O 1
ATOM 682 N N . LYS A 1 92 ? -8.550 8.487 20.913 1.00 88.62 92 LYS A N 1
ATOM 683 C CA . LYS A 1 92 ? -8.818 7.362 21.830 1.00 88.62 92 LYS A CA 1
ATOM 684 C C . LYS A 1 92 ? -10.317 7.099 22.020 1.00 88.62 92 LYS A C 1
ATOM 686 O O . LYS A 1 92 ? -10.719 5.945 22.159 1.00 88.62 92 LYS A O 1
ATOM 691 N N . THR A 1 93 ? -11.151 8.140 22.004 1.00 91.00 93 THR A N 1
ATOM 692 C CA . THR A 1 93 ? -12.616 7.997 22.044 1.00 91.00 93 THR A CA 1
ATOM 693 C C . THR A 1 93 ? -13.157 7.383 20.751 1.00 91.00 93 THR A C 1
ATOM 695 O O . THR A 1 93 ? -13.973 6.468 20.822 1.00 91.00 93 THR A O 1
ATOM 698 N N . LEU A 1 94 ? -12.684 7.838 19.583 1.00 91.94 94 LEU A N 1
ATOM 699 C CA . LEU A 1 94 ? -13.087 7.308 18.274 1.00 91.94 94 LEU A CA 1
ATOM 700 C C . LEU A 1 94 ? -12.636 5.857 18.064 1.00 91.94 94 LEU A C 1
ATOM 702 O O . LEU A 1 94 ? -13.420 5.049 17.581 1.00 91.94 94 LEU A O 1
ATOM 706 N N . GLN A 1 95 ? -11.421 5.496 18.484 1.00 91.50 95 GLN A N 1
ATOM 707 C CA . GLN A 1 95 ? -10.924 4.117 18.405 1.00 91.50 95 GLN A CA 1
ATOM 708 C C . GLN A 1 95 ? -11.817 3.125 19.173 1.00 91.50 95 GLN A C 1
ATOM 710 O O . GLN A 1 95 ? -11.945 1.972 18.773 1.00 91.50 95 GLN A O 1
ATOM 715 N N . ASN A 1 96 ? -12.447 3.577 20.261 1.00 89.50 96 ASN A N 1
ATOM 716 C CA . ASN A 1 96 ? -13.241 2.749 21.167 1.00 89.50 96 ASN A CA 1
ATOM 717 C C . ASN A 1 96 ? -14.767 2.884 20.957 1.00 89.50 96 ASN A C 1
ATOM 719 O O . ASN A 1 96 ? -15.549 2.493 21.830 1.00 89.50 96 ASN A O 1
ATOM 723 N N . THR A 1 97 ? -15.236 3.441 19.831 1.00 91.25 97 THR A N 1
ATOM 724 C CA . THR A 1 97 ? -16.681 3.517 19.552 1.00 91.25 97 THR A CA 1
ATOM 725 C C . THR A 1 97 ? -17.269 2.148 19.219 1.00 91.25 97 THR A C 1
ATOM 727 O O . THR A 1 97 ? -16.811 1.485 18.296 1.00 91.25 97 THR A O 1
ATOM 730 N N . LYS A 1 98 ? -18.332 1.756 19.934 1.00 90.44 98 LYS A N 1
ATOM 731 C CA . LYS A 1 98 ? -19.039 0.476 19.732 1.00 90.44 98 LYS A CA 1
ATOM 732 C C . LYS A 1 98 ? -20.055 0.475 18.587 1.00 90.44 98 LYS A C 1
ATOM 734 O O . LYS A 1 98 ? -20.309 -0.573 18.013 1.00 90.44 98 LYS A O 1
ATOM 739 N N . TYR A 1 99 ? -20.642 1.635 18.312 1.00 91.31 99 TYR A N 1
ATOM 740 C CA . TYR A 1 99 ? -21.749 1.823 17.373 1.00 91.31 99 TYR A CA 1
ATOM 741 C C . TYR A 1 99 ? -21.310 2.744 16.243 1.00 91.31 99 TYR A C 1
ATOM 743 O O . TYR A 1 99 ? -20.515 3.667 16.480 1.00 91.31 99 TYR A O 1
ATOM 751 N N . SER A 1 100 ? -21.851 2.522 15.045 1.00 92.19 100 SER A N 1
ATOM 752 C CA . SER A 1 100 ? -21.635 3.425 13.914 1.00 92.19 100 SER A CA 1
ATOM 753 C C . SER A 1 100 ? -22.229 4.811 14.209 1.00 92.19 100 SER A C 1
ATOM 755 O O . SER A 1 100 ? -23.022 4.994 15.138 1.00 92.19 100 SER A O 1
ATOM 757 N N . LEU A 1 101 ? -21.833 5.825 13.433 1.00 91.50 101 LEU A N 1
ATOM 758 C CA . LEU A 1 101 ? -22.463 7.145 13.544 1.00 91.50 101 LEU A CA 1
ATOM 759 C C . LEU A 1 101 ? -23.951 7.089 13.168 1.00 91.50 101 LEU A C 1
ATOM 761 O O . LEU A 1 101 ? -24.743 7.788 13.785 1.00 91.50 101 LEU A O 1
ATOM 765 N N . ASP A 1 102 ? -24.310 6.229 12.217 1.00 92.00 102 ASP A N 1
ATOM 766 C CA . ASP A 1 102 ? -25.671 6.035 11.708 1.00 92.00 102 ASP A CA 1
ATOM 767 C C . ASP A 1 102 ? -26.598 5.436 12.781 1.00 92.00 102 ASP A C 1
ATOM 769 O O . ASP A 1 102 ? -27.610 6.025 13.142 1.00 92.00 102 ASP A O 1
ATOM 773 N N . GLU A 1 103 ? -26.163 4.354 13.434 1.00 92.31 103 GLU A N 1
ATOM 774 C CA . GLU A 1 103 ? -26.894 3.712 14.537 1.00 92.31 103 GLU A CA 1
ATOM 775 C C . GLU A 1 103 ? -27.095 4.664 15.730 1.00 92.31 103 GLU A C 1
ATOM 777 O O . GLU A 1 103 ? -28.143 4.670 16.379 1.00 92.31 103 GLU A O 1
ATOM 782 N N . LYS A 1 104 ? -26.103 5.520 16.011 1.00 91.31 104 LYS A N 1
ATOM 783 C CA . LYS A 1 104 ? -26.250 6.586 17.011 1.00 91.31 104 LYS A CA 1
ATOM 784 C C . LYS A 1 104 ? -27.242 7.663 16.584 1.00 91.31 104 LYS A C 1
ATOM 786 O O . LYS A 1 104 ? -27.871 8.242 17.466 1.00 91.31 104 LYS A O 1
ATOM 791 N N . LEU A 1 105 ? -27.353 7.958 15.287 1.00 90.69 105 LEU A N 1
ATOM 792 C CA . LEU A 1 105 ? -28.305 8.936 14.770 1.00 90.69 105 LEU A CA 1
ATOM 793 C C . LEU A 1 105 ? -29.737 8.409 14.874 1.00 90.69 105 LEU A C 1
ATOM 795 O O . LEU A 1 105 ? -30.574 9.138 15.399 1.00 90.69 105 LEU A O 1
ATOM 799 N N . ASP A 1 106 ? -29.990 7.147 14.520 1.00 89.31 106 ASP A N 1
ATOM 800 C CA . ASP A 1 106 ? -31.298 6.492 14.700 1.00 89.31 106 ASP A CA 1
ATOM 801 C C . ASP A 1 106 ? -31.740 6.461 16.174 1.00 89.31 106 ASP A C 1
ATOM 803 O O . ASP A 1 106 ? -32.901 6.713 16.500 1.00 89.31 106 ASP A O 1
ATOM 807 N N . GLN A 1 107 ? -30.800 6.224 17.095 1.00 85.81 107 GLN A N 1
ATOM 808 C CA . GLN A 1 107 ? -31.048 6.290 18.540 1.00 85.81 107 GLN A CA 1
ATOM 809 C C . GLN A 1 107 ? -31.172 7.734 19.077 1.00 85.81 107 GLN A C 1
ATOM 811 O O . GLN A 1 107 ? -31.575 7.926 20.228 1.00 85.81 107 GLN A O 1
ATOM 816 N N . SER A 1 108 ? -30.838 8.763 18.286 1.00 85.75 108 SER A N 1
ATOM 817 C CA . SER A 1 108 ? -30.835 10.168 18.713 1.00 85.75 108 SER A CA 1
ATOM 818 C C . SER A 1 108 ? -31.948 10.992 18.057 1.00 85.75 108 SER A C 1
ATOM 820 O O . SER A 1 108 ? -31.928 11.300 16.869 1.00 85.75 108 SER A O 1
ATOM 822 N N . PHE A 1 109 ? -32.909 11.450 18.858 1.00 84.94 109 PHE A N 1
ATOM 823 C CA . PHE A 1 109 ? -33.946 12.359 18.371 1.00 84.94 109 PHE A CA 1
ATOM 824 C C . PHE A 1 109 ? -33.566 13.834 18.583 1.00 84.94 109 PHE A C 1
ATOM 826 O O . PHE A 1 109 ? -33.354 14.276 19.717 1.00 84.94 109 PHE A O 1
ATOM 833 N N . ILE A 1 110 ? -33.561 14.631 17.508 1.00 83.44 110 ILE A N 1
ATOM 834 C CA . ILE A 1 110 ? -33.335 16.083 17.581 1.00 83.44 110 ILE A CA 1
ATOM 835 C C . ILE A 1 110 ? -34.647 16.800 17.938 1.00 83.44 110 ILE A C 1
ATOM 837 O O . ILE A 1 110 ? -35.551 16.953 17.116 1.00 83.44 110 ILE A O 1
ATOM 841 N N . ASN A 1 111 ? -34.754 17.279 19.179 1.00 82.12 111 ASN A N 1
ATOM 842 C CA . ASN A 1 111 ? -35.948 17.966 19.676 1.00 82.12 111 ASN A CA 1
ATOM 843 C C . ASN A 1 111 ? -35.989 19.454 19.275 1.00 82.12 111 ASN A C 1
ATOM 845 O O . ASN A 1 111 ? -35.545 20.317 20.029 1.00 82.12 111 ASN A O 1
ATOM 849 N N . PHE A 1 112 ? -36.572 19.757 18.113 1.00 81.00 112 PHE A N 1
ATOM 850 C CA . PHE A 1 112 ? -36.672 21.128 17.589 1.00 81.00 112 PHE A CA 1
ATOM 851 C C . PHE A 1 112 ? -37.683 22.046 18.303 1.00 81.00 112 PHE A C 1
ATOM 853 O O . PHE A 1 112 ? -37.544 23.263 18.221 1.00 81.00 112 PHE A O 1
ATOM 860 N N . PHE A 1 113 ? -38.696 21.506 18.994 1.00 81.88 113 PHE A N 1
ATOM 861 C CA . PHE A 1 113 ? -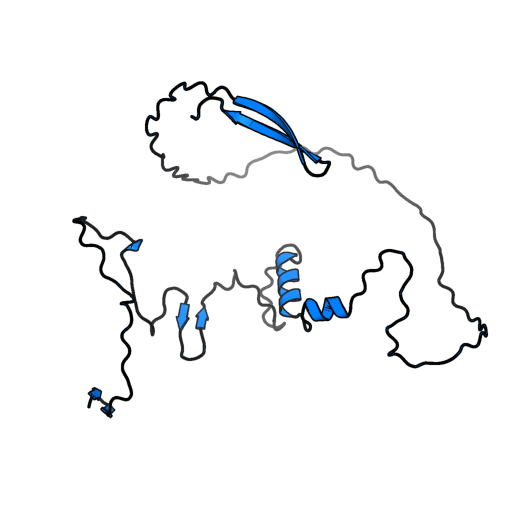39.835 22.298 19.500 1.00 81.88 113 PHE A CA 1
ATOM 862 C C . PHE A 1 113 ? -40.115 22.129 21.000 1.00 81.88 113 PHE A C 1
ATOM 864 O O . PHE A 1 113 ? -41.223 22.393 21.463 1.00 81.88 113 PHE A O 1
ATOM 871 N N . GLY A 1 114 ? -39.150 21.632 21.781 1.00 73.75 114 GLY A N 1
ATOM 872 C CA . GLY A 1 114 ? -39.298 21.399 23.227 1.00 73.75 114 GLY A CA 1
ATOM 873 C C . GLY A 1 114 ? -40.247 20.247 23.602 1.00 73.75 114 GLY A C 1
ATOM 874 O O . GLY A 1 114 ? -40.138 19.690 24.693 1.00 73.75 114 GLY A O 1
ATOM 875 N N . ARG A 1 115 ? -41.121 19.821 22.688 1.00 66.00 115 ARG A N 1
ATOM 876 C CA . ARG A 1 115 ? -42.065 18.715 22.842 1.00 66.00 115 ARG A CA 1
ATOM 877 C C . ARG A 1 115 ? -41.396 17.392 22.462 1.00 66.00 115 ARG A C 1
ATOM 879 O O . ARG A 1 115 ? -41.247 17.093 21.281 1.00 66.00 115 ARG A O 1
ATOM 886 N N . ARG A 1 116 ? -41.031 16.582 23.464 1.00 66.44 116 ARG A N 1
ATOM 887 C CA . ARG A 1 116 ? -40.594 15.193 23.232 1.00 66.44 116 ARG A CA 1
ATOM 888 C C . ARG A 1 116 ? -41.686 14.440 22.450 1.00 66.44 116 ARG A C 1
ATOM 890 O O 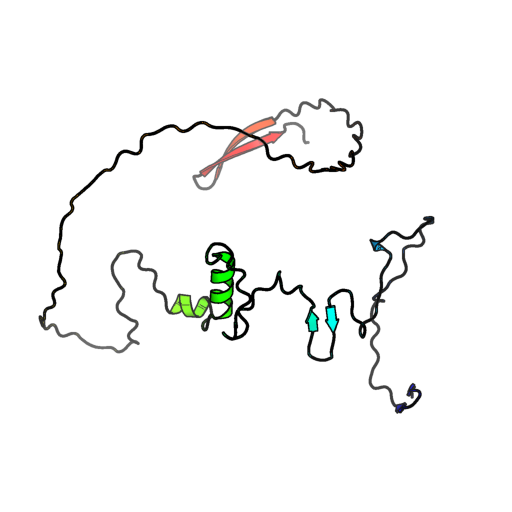. ARG A 1 116 ? -42.848 14.529 22.859 1.00 66.44 116 ARG A O 1
ATOM 897 N N . PRO A 1 117 ? -41.357 13.701 21.376 1.00 60.62 117 PRO A N 1
ATOM 898 C CA . PRO A 1 117 ? -42.277 12.707 20.844 1.00 60.62 117 PRO A CA 1
ATOM 899 C C . PRO A 1 117 ? -42.488 11.624 21.908 1.00 60.62 117 PRO A C 1
ATOM 901 O O . PRO A 1 117 ? -41.602 11.368 22.731 1.00 60.62 117 PRO A O 1
ATOM 904 N N . ALA A 1 118 ? -43.660 10.988 21.903 1.00 58.59 118 ALA A N 1
ATOM 905 C CA . ALA A 1 118 ? -43.799 9.713 22.595 1.00 58.59 118 ALA A CA 1
ATOM 906 C C . ALA A 1 118 ? -42.776 8.735 21.992 1.00 58.59 118 ALA A C 1
ATOM 908 O O . ALA A 1 118 ? -42.527 8.782 20.785 1.00 58.59 118 ALA A O 1
ATOM 909 N N . ALA A 1 119 ? -42.157 7.900 22.831 1.00 55.09 119 ALA A N 1
ATOM 910 C CA . ALA A 1 119 ? -41.270 6.845 22.349 1.00 55.09 119 ALA A CA 1
ATOM 911 C C . ALA A 1 119 ? -42.006 6.001 21.299 1.00 55.09 119 ALA A C 1
ATOM 913 O O . ALA A 1 119 ? -43.223 5.851 21.399 1.00 55.09 119 ALA A O 1
ATOM 914 N N . GLN A 1 120 ? -41.279 5.479 20.307 1.00 58.47 120 GLN A 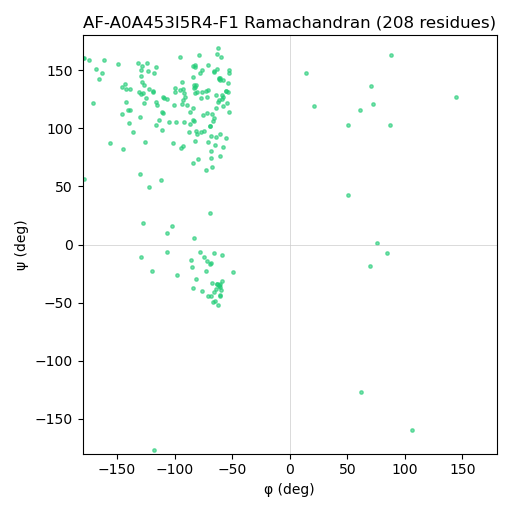N 1
ATOM 915 C CA . GLN A 1 120 ? -41.864 4.648 19.257 1.00 58.47 120 GLN A CA 1
ATOM 916 C C . GLN A 1 120 ? -42.493 3.393 19.878 1.00 58.47 120 GLN A C 1
ATOM 918 O O . GLN A 1 120 ? -41.815 2.409 20.157 1.00 58.47 120 GLN A O 1
ATOM 923 N N . SER A 1 121 ? -43.798 3.459 20.131 1.00 46.12 121 SER A N 1
ATOM 924 C CA . SER A 1 121 ? -44.649 2.300 20.342 1.00 46.12 121 SER A CA 1
ATOM 925 C C . SER A 1 121 ? -45.059 1.802 18.967 1.00 46.12 121 SER A C 1
ATOM 927 O O . SER A 1 121 ? -45.699 2.541 18.217 1.00 46.12 121 SER A O 1
ATOM 929 N N . GLU A 1 122 ? -44.667 0.575 18.647 1.00 48.12 122 GLU A N 1
ATOM 930 C CA . GLU A 1 122 ? -45.105 -0.126 17.443 1.00 48.12 122 GLU A CA 1
ATOM 931 C C . GLU A 1 122 ? -46.641 -0.132 17.370 1.00 48.12 122 GLU A C 1
ATOM 933 O O . GLU A 1 122 ? -47.317 -0.286 18.395 1.00 48.12 122 GLU A O 1
ATOM 938 N N . ASP A 1 123 ? -47.179 0.090 16.166 1.00 47.31 123 ASP A N 1
ATOM 939 C CA . ASP A 1 123 ? -48.611 0.297 15.932 1.00 47.31 123 ASP A CA 1
ATOM 940 C C . ASP A 1 123 ? -49.445 -0.842 16.536 1.00 47.31 123 ASP A C 1
ATOM 942 O O . ASP A 1 123 ? -49.393 -1.995 16.101 1.00 47.31 123 ASP A O 1
ATOM 946 N N . SER A 1 124 ? -50.245 -0.504 17.545 1.00 42.94 124 SER A N 1
ATOM 947 C CA . SER A 1 124 ? -51.311 -1.360 18.054 1.00 42.94 124 SER A CA 1
ATOM 948 C C . SER A 1 124 ? -52.523 -0.498 18.395 1.00 42.94 124 SER A C 1
ATOM 950 O O . SER A 1 124 ? -52.477 0.403 19.232 1.00 42.94 124 SER A O 1
ATOM 952 N N . ASP A 1 125 ? -53.598 -0.756 17.655 1.00 44.12 125 ASP A N 1
ATOM 953 C CA . ASP A 1 125 ? -54.835 0.013 17.652 1.00 44.12 125 ASP A CA 1
ATOM 954 C C . ASP A 1 125 ? -55.587 0.038 18.997 1.00 44.12 125 ASP A C 1
ATOM 956 O O . ASP A 1 125 ? -55.402 -0.790 19.887 1.00 44.12 125 ASP A O 1
ATOM 960 N N . MET A 1 126 ? -56.584 0.929 19.020 1.00 43.91 126 MET A N 1
ATOM 961 C CA . MET A 1 126 ? -57.756 0.973 19.905 1.00 43.91 126 MET A CA 1
ATOM 962 C C . MET A 1 126 ? -57.673 1.688 21.269 1.00 43.91 126 MET A C 1
ATOM 964 O O . MET A 1 126 ? -57.400 1.113 22.314 1.00 43.91 126 MET A O 1
ATOM 968 N N . THR A 1 127 ? -58.271 2.885 21.228 1.00 38.91 127 THR A N 1
ATOM 969 C CA . THR A 1 127 ? -59.262 3.421 22.186 1.00 38.91 127 THR A CA 1
ATOM 970 C C . THR A 1 127 ? -58.771 3.834 23.578 1.00 38.91 127 THR A C 1
ATOM 972 O O . THR A 1 127 ? -58.267 3.052 24.374 1.00 38.91 127 THR A O 1
ATOM 975 N N . GLY A 1 128 ? -58.982 5.112 23.902 1.00 44.47 128 GLY A N 1
ATOM 976 C CA . GLY A 1 128 ? -58.441 5.719 25.114 1.00 44.47 128 GLY A CA 1
ATOM 977 C C . GLY A 1 128 ? -59.205 5.410 26.403 1.00 44.47 128 GLY A C 1
ATOM 978 O O . GLY A 1 128 ? -60.388 5.075 26.403 1.00 44.47 128 GLY A O 1
ATOM 979 N N . ASN A 1 129 ? -58.530 5.667 27.522 1.00 38.03 129 ASN A N 1
ATOM 980 C CA . ASN A 1 129 ? -59.165 5.963 28.799 1.00 38.03 129 ASN A CA 1
ATOM 981 C C . ASN A 1 129 ? -58.339 7.023 29.542 1.00 38.03 129 ASN A C 1
ATOM 983 O O . ASN A 1 129 ? -57.110 6.960 29.557 1.00 38.03 129 ASN A O 1
ATOM 987 N N . ALA A 1 130 ? -59.006 7.997 30.156 1.00 47.41 130 ALA A N 1
ATOM 988 C CA . ALA A 1 130 ? -58.361 9.046 30.934 1.00 47.41 130 ALA A CA 1
ATOM 989 C C . ALA A 1 130 ? -58.475 8.730 32.428 1.00 47.41 130 ALA A C 1
ATOM 991 O O . ALA A 1 130 ? -59.579 8.705 32.965 1.00 47.41 130 ALA A O 1
ATOM 992 N N . ILE A 1 131 ? -57.344 8.578 33.121 1.00 38.50 131 ILE A N 1
ATOM 993 C CA . ILE A 1 131 ? -57.283 8.680 34.585 1.00 38.50 131 ILE A CA 1
ATOM 994 C C . ILE A 1 131 ? -55.955 9.294 35.027 1.00 38.50 131 ILE A C 1
ATOM 996 O O . ILE A 1 131 ? -54.885 8.954 34.532 1.00 38.50 131 ILE A O 1
ATOM 1000 N N . SER A 1 132 ? -56.058 10.227 35.970 1.00 45.81 132 SER A N 1
ATOM 1001 C CA . SER A 1 132 ? -54.932 10.921 36.593 1.00 45.81 132 SER A CA 1
ATOM 1002 C C . SER A 1 132 ? -54.357 10.097 37.745 1.00 45.81 132 SER A C 1
ATOM 1004 O O . SER A 1 132 ? -55.115 9.493 38.505 1.00 45.81 132 SER A O 1
ATOM 1006 N N . SER A 1 133 ? -53.037 10.137 37.931 1.00 35.19 133 SER A N 1
ATOM 1007 C CA . SER A 1 133 ? -52.391 9.714 39.174 1.00 35.19 133 SER A CA 1
ATOM 1008 C C . SER A 1 133 ? -51.220 10.640 39.500 1.00 35.19 133 SER A C 1
ATOM 1010 O O . SER A 1 133 ? -50.312 10.829 38.693 1.00 35.19 133 SER A O 1
ATOM 1012 N N . ARG A 1 134 ? -51.267 11.247 40.689 1.00 46.25 134 ARG A N 1
ATOM 1013 C CA . ARG A 1 134 ? -50.183 12.052 41.272 1.00 46.25 134 ARG A CA 1
ATOM 1014 C C . ARG A 1 134 ? -49.108 11.133 41.854 1.00 46.25 134 ARG A C 1
ATOM 1016 O O . ARG A 1 134 ? -49.481 10.162 42.504 1.00 46.25 134 ARG A O 1
ATOM 1023 N N . GLN A 1 135 ? -47.840 11.552 41.827 1.00 40.81 135 GLN A N 1
ATOM 1024 C CA . GLN A 1 135 ? -46.923 11.394 42.971 1.00 40.81 135 GLN A CA 1
ATOM 1025 C C . GLN A 1 135 ? -45.703 12.334 42.872 1.00 40.81 135 GLN A C 1
ATOM 1027 O O . GLN A 1 135 ? -45.428 12.886 41.808 1.00 40.81 135 GLN A O 1
ATOM 1032 N N . ASN A 1 136 ? -45.065 12.587 44.020 1.00 39.81 136 ASN A N 1
ATOM 1033 C CA . ASN A 1 136 ? -43.981 13.560 44.234 1.00 39.81 136 ASN A CA 1
ATOM 1034 C C . ASN A 1 136 ? -42.598 13.022 43.825 1.00 39.81 136 ASN A C 1
ATOM 1036 O O . ASN A 1 136 ? -42.352 11.832 43.974 1.00 39.81 136 ASN A O 1
ATOM 1040 N N . ASP A 1 137 ? -41.683 13.920 43.442 1.00 37.91 137 ASP A N 1
ATOM 1041 C CA . ASP A 1 137 ? -40.513 14.332 44.257 1.00 37.91 137 ASP A CA 1
ATOM 1042 C C . ASP A 1 137 ? -39.8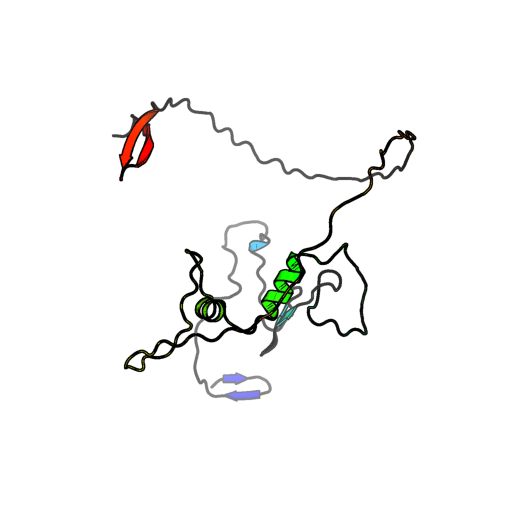40 15.542 43.571 1.00 37.91 137 ASP A C 1
ATOM 1044 O O . ASP A 1 137 ? -39.694 15.571 42.353 1.00 37.91 137 ASP A O 1
ATOM 1048 N N . GLN A 1 138 ? -39.702 16.704 44.220 1.00 42.44 138 GLN A N 1
ATOM 1049 C CA . GLN A 1 138 ? -38.718 17.083 45.254 1.00 42.44 138 GLN A CA 1
ATOM 1050 C C . GLN A 1 138 ? -37.255 17.022 44.783 1.00 42.44 138 GLN A C 1
ATOM 1052 O O . GLN A 1 138 ? -36.720 15.967 44.467 1.00 42.44 138 GLN A O 1
ATOM 1057 N N . GLY A 1 139 ? -36.620 18.199 44.759 1.00 37.03 139 GLY A N 1
ATOM 1058 C CA . GLY A 1 139 ? -35.276 18.426 44.224 1.00 37.03 139 GLY A CA 1
ATOM 1059 C C . GLY A 1 139 ? -34.831 19.886 44.377 1.00 37.03 139 GLY A C 1
ATOM 1060 O O . GLY A 1 139 ? -34.566 20.544 43.381 1.00 37.03 139 GLY A O 1
ATOM 1061 N N . GLU A 1 140 ? -34.859 20.375 45.624 1.00 37.38 140 GLU A N 1
ATOM 1062 C CA . GLU A 1 140 ? -34.119 21.519 46.203 1.00 37.38 140 GLU A CA 1
ATOM 1063 C C . GLU A 1 140 ? -33.544 22.611 45.266 1.00 37.38 140 GLU A C 1
ATOM 1065 O O . GLU A 1 140 ? -32.599 22.386 44.511 1.00 37.38 140 GLU A O 1
ATOM 1070 N N . ALA A 1 141 ? -34.004 23.857 45.450 1.00 42.09 141 ALA A N 1
ATOM 1071 C CA . ALA A 1 141 ? -33.371 25.062 44.902 1.00 42.09 141 ALA A CA 1
ATOM 1072 C C . ALA A 1 141 ? -32.869 25.978 46.037 1.00 42.09 141 ALA A C 1
ATOM 1074 O O . ALA A 1 141 ? -33.669 26.665 46.673 1.00 42.09 141 ALA A O 1
ATOM 1075 N N . ASN A 1 142 ? -31.551 25.963 46.299 1.00 38.88 142 ASN A N 1
ATOM 1076 C CA . ASN A 1 142 ? -30.839 26.745 47.333 1.00 38.88 142 ASN A CA 1
ATOM 1077 C C . ASN A 1 142 ? -29.299 26.524 47.195 1.00 38.88 142 ASN A C 1
ATOM 1079 O O . ASN A 1 142 ? -28.913 25.531 46.589 1.00 38.88 142 ASN A O 1
ATOM 1083 N N . ILE A 1 143 ? -28.334 27.337 47.669 1.00 36.69 143 ILE A N 1
ATOM 1084 C CA . ILE A 1 143 ? -28.300 28.635 48.384 1.00 36.69 143 ILE A CA 1
ATOM 1085 C C . ILE A 1 143 ? -27.354 29.623 47.640 1.00 36.69 143 ILE A C 1
ATOM 1087 O O . ILE A 1 143 ? -26.280 29.245 47.189 1.00 36.69 143 ILE A O 1
ATOM 1091 N N . LEU A 1 144 ? -27.782 30.891 47.562 1.00 34.72 144 LEU A N 1
ATOM 1092 C CA . LEU A 1 144 ? -27.074 32.189 47.695 1.00 34.72 144 LEU A CA 1
ATOM 1093 C C . LEU A 1 144 ? -25.519 32.310 47.668 1.00 34.72 144 LEU A C 1
ATOM 1095 O O . LEU A 1 144 ? -24.772 31.526 48.241 1.00 34.72 144 LEU A O 1
ATOM 1099 N N . ALA A 1 145 ? -25.061 33.446 47.125 1.00 36.72 145 ALA A N 1
ATOM 1100 C CA . ALA A 1 145 ? -23.693 33.986 47.196 1.00 36.72 145 ALA A CA 1
ATOM 1101 C C . ALA A 1 145 ? -23.165 34.263 48.625 1.00 36.72 145 ALA A C 1
ATOM 1103 O O . ALA A 1 145 ? -23.976 34.517 49.511 1.00 36.72 145 ALA A O 1
ATOM 1104 N N . GLN A 1 146 ? -21.831 34.394 48.801 1.00 33.66 146 GLN A N 1
ATOM 1105 C CA . GLN A 1 146 ? -21.141 35.678 49.107 1.00 33.66 146 GLN A CA 1
ATOM 1106 C C . GLN A 1 146 ? -19.596 35.533 49.240 1.00 33.66 146 GLN A C 1
ATOM 1108 O O . GLN A 1 146 ? -19.112 34.455 49.560 1.00 33.66 146 GLN A O 1
ATOM 1113 N N . VAL A 1 147 ? -18.865 36.660 49.111 1.00 34.56 147 VAL A N 1
ATOM 1114 C CA . VAL A 1 147 ? -17.435 36.894 49.470 1.00 34.56 147 VAL A CA 1
ATOM 1115 C C . VAL A 1 147 ? -16.387 36.192 48.571 1.00 34.56 147 VAL A C 1
ATOM 1117 O O . VAL A 1 147 ? -16.527 35.032 48.221 1.00 34.56 147 VAL A O 1
ATOM 1120 N N . GLY A 1 148 ? -15.288 36.832 48.154 1.00 31.78 148 GLY A N 1
ATOM 1121 C CA . GLY A 1 148 ? -14.851 38.222 48.346 1.00 31.78 148 GLY A CA 1
ATOM 1122 C C . GLY A 1 148 ? -13.660 38.554 47.436 1.00 31.78 148 GLY A C 1
ATOM 1123 O O . GLY A 1 148 ? -12.904 37.665 47.050 1.00 31.78 148 GLY A O 1
ATOM 1124 N N . GLY A 1 149 ? -13.517 39.822 47.047 1.00 34.69 149 GLY A N 1
ATOM 1125 C CA . GLY A 1 149 ? -12.477 40.249 46.108 1.00 34.69 149 GLY A CA 1
ATOM 1126 C C . GLY A 1 149 ? -11.124 40.490 46.779 1.00 34.69 149 GLY A C 1
ATOM 1127 O O . GLY A 1 149 ? -11.065 41.161 47.805 1.00 34.69 149 GLY A O 1
ATOM 1128 N N . ASN A 1 150 ? -10.045 40.027 46.144 1.00 40.12 150 ASN A N 1
ATOM 1129 C CA . ASN A 1 150 ? -8.674 40.416 46.472 1.00 40.12 150 ASN A CA 1
ATOM 1130 C C . ASN A 1 150 ? -8.057 41.163 45.285 1.00 40.12 150 ASN A C 1
ATOM 1132 O O . ASN A 1 150 ? -7.935 40.620 44.188 1.00 40.12 150 ASN A O 1
ATOM 1136 N N . ASN A 1 151 ? -7.663 42.415 45.521 1.00 37.84 151 ASN A N 1
ATOM 1137 C CA . ASN A 1 151 ? -6.937 43.229 44.552 1.00 37.84 151 ASN A CA 1
ATOM 1138 C C . ASN A 1 151 ? -5.507 42.697 44.390 1.00 37.84 151 ASN A C 1
ATOM 1140 O O . ASN A 1 151 ? -4.815 42.471 45.382 1.00 37.84 151 ASN A O 1
ATOM 1144 N N . LEU A 1 152 ? -5.050 42.544 43.147 1.00 40.22 152 LEU A N 1
ATOM 1145 C CA . LEU A 1 152 ? -3.662 42.209 42.831 1.00 40.22 152 LEU A CA 1
ATOM 1146 C C . LEU A 1 152 ? -2.910 43.484 42.452 1.00 40.22 152 LEU A C 1
ATOM 1148 O O . LEU A 1 152 ? -3.084 44.019 41.360 1.00 40.22 152 LEU A O 1
ATOM 1152 N N . SER A 1 153 ? -2.066 43.963 43.364 1.00 38.78 153 SER A N 1
ATOM 1153 C CA . SER A 1 153 ? -1.195 45.114 43.139 1.00 38.78 153 SER A CA 1
ATOM 1154 C C . SER A 1 153 ? 0.195 44.889 43.735 1.00 38.78 153 SER A C 1
AT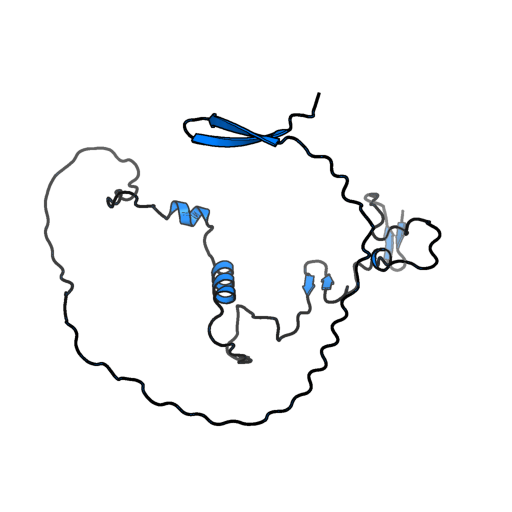OM 1156 O O . SER A 1 153 ? 0.383 45.055 44.939 1.00 38.78 153 SER A O 1
ATOM 1158 N N . SER A 1 154 ? 1.179 44.607 42.885 1.00 38.16 154 SER A N 1
ATOM 1159 C CA . SER A 1 154 ? 2.529 45.171 43.012 1.00 38.16 154 SER A CA 1
ATOM 1160 C C . SER A 1 154 ? 3.323 44.967 41.720 1.00 38.16 154 SER A C 1
ATOM 1162 O O . SER A 1 154 ? 3.211 43.946 41.045 1.00 38.16 154 SER A O 1
ATOM 1164 N N . ALA A 1 155 ? 4.120 45.975 41.369 1.00 41.44 155 ALA A N 1
ATOM 1165 C CA . ALA A 1 155 ? 5.141 45.871 40.337 1.00 41.44 155 ALA A CA 1
ATOM 1166 C C . ALA A 1 155 ? 6.416 45.235 40.919 1.00 41.44 155 ALA A C 1
ATOM 1168 O O . ALA A 1 155 ? 6.687 45.366 42.114 1.00 41.44 155 ALA A O 1
ATOM 1169 N N . GLY A 1 156 ? 7.219 44.600 40.065 1.00 36.50 156 GLY A N 1
ATOM 1170 C CA . GLY A 1 156 ? 8.495 43.992 40.441 1.00 36.50 156 GLY A CA 1
ATOM 1171 C C . GLY A 1 156 ? 9.429 43.872 39.241 1.00 36.50 156 GLY A C 1
ATOM 1172 O O . GLY A 1 156 ? 9.439 42.851 38.562 1.00 36.50 156 GLY A O 1
ATOM 1173 N N . THR A 1 157 ? 10.198 44.926 38.978 1.00 39.75 157 THR A N 1
ATOM 1174 C CA . THR A 1 157 ? 11.282 44.936 37.985 1.00 39.75 157 THR A CA 1
ATOM 1175 C C . THR A 1 157 ? 12.534 44.289 38.570 1.00 39.75 157 THR A C 1
ATOM 1177 O O . THR A 1 157 ? 12.974 44.720 39.634 1.00 39.75 157 THR A O 1
ATOM 1180 N N . LEU A 1 158 ? 13.161 43.351 37.851 1.00 44.38 158 LEU A N 1
ATOM 1181 C CA . LEU A 1 158 ? 14.622 43.192 37.857 1.00 44.38 158 LEU A CA 1
ATOM 1182 C C . LEU A 1 158 ? 15.115 42.355 36.669 1.00 44.38 158 LEU A C 1
ATOM 1184 O O . LEU A 1 158 ? 14.423 41.473 36.166 1.00 44.38 158 LEU A O 1
ATOM 1188 N N . GLU A 1 159 ? 16.312 42.697 36.208 1.00 38.94 159 GLU A N 1
ATOM 1189 C CA . GLU A 1 159 ? 16.960 42.210 34.991 1.00 38.94 159 GLU A CA 1
ATOM 1190 C C . GLU A 1 159 ? 17.905 41.026 35.271 1.00 38.94 159 GLU A C 1
ATOM 1192 O O . GLU A 1 159 ? 18.407 40.886 36.387 1.00 38.94 159 GLU A O 1
ATOM 1197 N N . SER A 1 160 ? 18.247 40.257 34.225 1.00 36.75 160 SER A N 1
ATOM 1198 C CA . SER A 1 160 ? 19.643 40.062 33.759 1.00 36.75 160 SER A CA 1
ATOM 1199 C C . SER A 1 160 ? 19.962 38.653 33.219 1.00 36.75 160 SER A C 1
ATOM 1201 O O . SER A 1 160 ? 19.808 37.646 33.901 1.00 36.75 160 SER A O 1
ATOM 1203 N N . ASN A 1 161 ? 20.501 38.646 31.994 1.00 41.41 161 ASN A N 1
ATOM 1204 C CA . ASN A 1 161 ? 21.483 37.718 31.415 1.00 41.41 161 ASN A CA 1
ATOM 1205 C C . ASN A 1 161 ? 21.281 36.189 31.497 1.00 41.41 161 ASN A C 1
ATOM 1207 O O . ASN A 1 161 ? 21.705 35.524 32.438 1.00 41.41 161 ASN A O 1
ATOM 1211 N N . GLY A 1 162 ? 20.852 35.620 30.364 1.00 35.16 162 GLY A N 1
ATOM 1212 C CA . GLY A 1 162 ? 21.094 34.226 29.981 1.00 35.16 162 GLY A CA 1
ATOM 1213 C C . GLY A 1 162 ? 21.503 34.145 28.508 1.00 35.16 162 GLY A C 1
ATOM 1214 O O . GLY A 1 162 ? 20.657 34.184 27.621 1.00 35.16 162 GLY A O 1
ATOM 1215 N N . HIS A 1 163 ? 22.806 34.083 28.239 1.00 42.09 163 HIS A N 1
ATOM 1216 C CA . HIS A 1 163 ? 23.367 34.024 26.883 1.00 42.09 163 HIS A CA 1
ATOM 1217 C C . HIS A 1 163 ? 23.226 32.613 26.300 1.00 42.09 163 HIS A C 1
ATOM 1219 O O . HIS A 1 163 ? 23.706 31.647 26.891 1.00 42.09 163 HIS A O 1
ATOM 1225 N N . SER A 1 164 ? 22.633 32.496 25.112 1.00 44.03 164 SER A N 1
ATOM 1226 C CA . SER A 1 164 ? 22.707 31.279 24.304 1.00 44.03 164 SER A CA 1
ATOM 1227 C C . SER A 1 164 ? 22.726 31.657 22.827 1.00 44.03 164 SER A C 1
ATOM 1229 O O . SER A 1 164 ? 21.764 32.217 22.304 1.00 44.03 164 SER A O 1
ATOM 1231 N N . SER A 1 165 ? 23.858 31.415 22.172 1.00 44.81 165 SER A N 1
ATOM 1232 C CA . SER A 1 165 ? 24.053 31.649 20.744 1.00 44.81 165 SER A CA 1
ATOM 1233 C C . SER A 1 165 ? 23.332 30.566 19.943 1.00 44.81 165 SER A C 1
ATOM 1235 O O . SER A 1 165 ? 23.855 29.468 19.763 1.00 44.81 165 SER A O 1
ATOM 1237 N N . SER A 1 166 ? 22.126 30.872 19.470 1.00 50.78 166 SER A N 1
ATOM 1238 C CA . SER A 1 166 ? 21.419 30.048 18.491 1.00 50.78 166 SER A CA 1
ATOM 1239 C C . SER A 1 166 ? 21.887 30.410 17.081 1.00 50.78 166 SER A C 1
ATOM 1241 O O . SER A 1 166 ? 21.529 31.469 16.565 1.00 50.78 166 SER A O 1
ATOM 1243 N N . GLU A 1 167 ? 22.669 29.534 16.452 1.00 38.09 167 GLU A N 1
ATOM 1244 C CA . GLU A 1 167 ? 23.012 29.653 15.033 1.00 38.09 167 GLU A CA 1
ATOM 1245 C C . GLU A 1 167 ? 21.819 29.186 14.189 1.00 38.09 167 GLU A C 1
ATOM 1247 O O . GLU A 1 167 ? 21.600 27.994 13.982 1.00 38.09 167 GLU A O 1
ATOM 1252 N N . CYS A 1 168 ? 21.004 30.139 13.737 1.00 35.59 168 CYS A N 1
ATOM 1253 C CA . CYS A 1 168 ? 19.931 29.898 12.779 1.00 35.59 168 CYS A CA 1
ATOM 1254 C C . CYS A 1 168 ? 20.429 30.141 11.347 1.00 35.59 168 CYS A C 1
ATOM 1256 O O . CYS A 1 168 ? 20.229 31.212 10.776 1.00 35.59 168 CYS A O 1
ATOM 1258 N N . SER A 1 169 ? 21.051 29.126 10.744 1.00 42.25 169 SER A N 1
ATOM 1259 C CA . SER A 1 169 ? 21.277 29.112 9.294 1.00 42.25 169 SER A CA 1
ATOM 1260 C C . SER A 1 169 ? 19.935 28.949 8.581 1.00 42.25 169 SER A C 1
ATOM 1262 O O . SER A 1 169 ? 19.360 27.863 8.555 1.00 42.25 169 SER A O 1
ATOM 1264 N N . SER A 1 170 ? 19.414 30.056 8.055 1.00 44.88 170 SER A N 1
ATOM 1265 C CA . SER A 1 170 ? 18.188 30.100 7.261 1.00 44.88 170 SER A CA 1
ATOM 1266 C C . SER A 1 170 ? 18.555 30.187 5.783 1.00 44.88 170 SER A C 1
ATOM 1268 O O . SER A 1 170 ? 18.654 31.288 5.239 1.00 44.88 170 SER A O 1
ATOM 1270 N N . ASP A 1 171 ? 18.751 29.035 5.142 1.00 39.91 171 ASP A N 1
ATOM 1271 C CA . ASP A 1 171 ? 18.944 28.951 3.691 1.00 39.91 171 ASP A CA 1
ATOM 1272 C C . ASP A 1 171 ? 17.617 29.249 2.973 1.00 39.91 171 ASP A C 1
ATOM 1274 O O . ASP A 1 171 ? 16.803 28.366 2.697 1.00 39.91 171 ASP A O 1
ATOM 1278 N N . SER A 1 172 ? 17.384 30.534 2.701 1.00 45.47 172 SER A N 1
ATOM 1279 C CA . SER A 1 172 ? 16.365 30.980 1.752 1.00 45.47 172 SER A CA 1
ATOM 1280 C C . SER A 1 172 ? 16.928 30.874 0.339 1.00 45.47 172 SER A C 1
ATOM 1282 O O . SER A 1 172 ? 17.626 31.778 -0.123 1.00 45.47 172 SER A O 1
ATOM 1284 N N . GLU A 1 173 ? 16.607 29.782 -0.351 1.00 56.91 173 GLU A N 1
ATOM 1285 C CA . GLU A 1 173 ? 16.828 29.658 -1.793 1.00 56.91 173 GLU A CA 1
ATOM 1286 C C . GLU A 1 173 ? 16.076 30.783 -2.522 1.00 56.91 173 GLU A C 1
ATOM 1288 O O . GLU A 1 173 ? 14.854 30.907 -2.412 1.00 56.91 173 GLU A O 1
ATOM 1293 N N . GLY A 1 174 ? 16.818 31.628 -3.241 1.00 39.97 174 GLY A N 1
ATOM 1294 C CA . GLY A 1 174 ? 16.241 32.691 -4.056 1.00 39.97 174 GLY A CA 1
ATOM 1295 C C . GLY A 1 174 ? 15.566 32.102 -5.287 1.00 39.97 174 GLY A C 1
ATOM 1296 O O . GLY A 1 174 ? 16.246 31.557 -6.160 1.00 39.97 174 GLY A O 1
ATOM 1297 N N . ASP A 1 175 ? 14.240 32.219 -5.361 1.00 47.19 175 ASP A N 1
ATOM 1298 C CA . ASP A 1 175 ? 13.520 31.934 -6.598 1.00 47.19 175 ASP A CA 1
ATOM 1299 C C . ASP A 1 175 ? 13.906 32.966 -7.669 1.00 47.19 175 ASP A C 1
ATOM 1301 O O . ASP A 1 175 ? 14.278 34.100 -7.357 1.00 47.19 175 ASP A O 1
ATOM 1305 N N . ASN A 1 176 ? 13.893 32.553 -8.932 1.00 53.22 176 ASN A N 1
ATOM 1306 C CA . ASN A 1 176 ? 14.372 33.403 -10.017 1.00 53.22 176 ASN A CA 1
ATOM 1307 C C . ASN A 1 176 ? 13.214 34.285 -10.489 1.00 53.22 176 ASN A C 1
ATOM 1309 O O . ASN A 1 176 ? 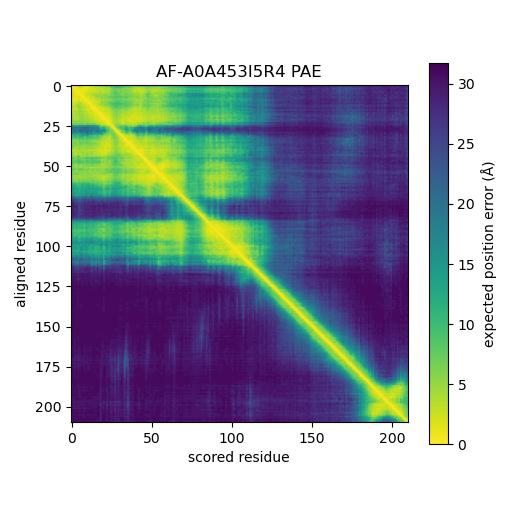12.251 33.773 -11.057 1.00 53.22 176 ASN A O 1
ATOM 1313 N N . ASP A 1 177 ? 13.328 35.600 -10.285 1.00 46.03 177 ASP A N 1
ATOM 1314 C CA . ASP A 1 177 ? 12.435 36.579 -10.907 1.00 46.03 177 ASP A CA 1
ATOM 1315 C C . ASP A 1 177 ? 12.623 36.540 -12.437 1.00 46.03 177 ASP A C 1
ATOM 1317 O O . ASP A 1 177 ? 13.486 37.216 -13.001 1.00 46.03 177 ASP A O 1
ATOM 1321 N N . ASP A 1 178 ? 11.811 35.730 -13.120 1.00 51.00 178 ASP A N 1
ATOM 1322 C CA . ASP A 1 178 ? 11.584 35.870 -14.557 1.00 51.00 178 ASP A CA 1
ATOM 1323 C C . ASP A 1 178 ? 10.894 37.227 -14.802 1.00 51.00 178 ASP A C 1
ATOM 1325 O O . ASP A 1 178 ? 9.774 37.457 -14.339 1.00 51.00 178 ASP A O 1
ATOM 1329 N N . ASP A 1 179 ? 11.559 38.116 -15.551 1.00 49.41 179 ASP A N 1
ATOM 1330 C CA . ASP A 1 179 ? 11.100 39.461 -15.942 1.00 49.41 179 ASP A CA 1
ATOM 1331 C C . ASP A 1 179 ? 9.792 39.420 -16.774 1.00 49.41 179 ASP A C 1
ATOM 1333 O O . ASP A 1 179 ? 9.770 39.608 -17.997 1.00 49.41 179 ASP A O 1
ATOM 1337 N N . ILE A 1 180 ? 8.651 39.200 -16.116 1.00 50.03 180 ILE A N 1
ATOM 1338 C CA . ILE A 1 180 ? 7.325 39.377 -16.712 1.00 50.03 180 ILE A CA 1
ATOM 1339 C C . ILE A 1 180 ? 6.990 40.866 -16.662 1.00 50.03 180 ILE A C 1
ATOM 1341 O O . ILE A 1 180 ? 6.468 41.381 -15.672 1.00 50.03 180 ILE A O 1
ATOM 1345 N N . GLN A 1 181 ? 7.270 41.566 -17.762 1.00 48.03 181 GLN A N 1
ATOM 1346 C CA . GLN A 1 181 ? 6.829 42.949 -17.914 1.00 48.03 181 GLN A CA 1
ATOM 1347 C C . GLN A 1 181 ? 5.298 43.031 -17.791 1.00 48.03 181 GLN A C 1
ATOM 1349 O O . GLN A 1 181 ? 4.599 42.325 -18.525 1.00 48.03 181 GLN A O 1
ATOM 1354 N N . PRO A 1 182 ? 4.752 43.897 -16.916 1.00 41.25 182 PRO A N 1
ATOM 1355 C CA . PRO A 1 182 ? 3.317 44.105 -16.842 1.00 41.25 182 PRO A CA 1
ATOM 1356 C C . PRO A 1 182 ? 2.862 44.825 -18.113 1.00 41.25 182 PRO A C 1
ATOM 1358 O O . PRO A 1 182 ? 3.036 46.036 -18.264 1.00 41.25 182 PRO A O 1
ATOM 1361 N N . SER A 1 183 ? 2.268 44.079 -19.042 1.00 46.28 183 SER A N 1
ATOM 1362 C CA . SER A 1 183 ? 1.513 44.667 -20.139 1.00 46.28 183 SER A CA 1
ATOM 1363 C C . SER A 1 183 ? 0.280 45.356 -19.559 1.00 46.28 183 SER A C 1
ATOM 1365 O O . SER A 1 183 ? -0.657 44.704 -19.097 1.00 46.28 183 SER A O 1
ATOM 1367 N N . ASP A 1 184 ? 0.287 46.691 -19.588 1.00 48.16 184 ASP A N 1
ATOM 1368 C CA . ASP A 1 184 ? -0.854 47.537 -19.229 1.00 48.16 184 ASP A CA 1
ATOM 1369 C C . ASP A 1 184 ? -1.971 47.391 -20.277 1.00 48.16 184 ASP A C 1
ATOM 1371 O O . ASP A 1 184 ? -2.189 48.214 -21.167 1.00 48.16 184 ASP A O 1
ATOM 1375 N N . HIS A 1 185 ? -2.650 46.251 -20.217 1.00 57.62 185 HIS A N 1
ATOM 1376 C CA . HIS A 1 185 ? -3.888 45.991 -20.922 1.00 57.62 185 HIS A CA 1
ATOM 1377 C C . HIS A 1 185 ? -5.034 46.305 -19.971 1.00 57.62 185 HIS A C 1
ATOM 1379 O O . HIS A 1 185 ? -5.583 45.417 -19.318 1.00 57.62 185 HIS A O 1
ATOM 1385 N N . GLY A 1 186 ? -5.382 47.593 -19.908 1.00 54.38 186 GLY A N 1
ATOM 1386 C CA . GLY A 1 186 ? -6.559 48.095 -19.207 1.00 54.38 186 GLY A CA 1
ATOM 1387 C C . GLY A 1 186 ? -7.834 47.409 -19.700 1.00 54.38 186 GLY A C 1
ATOM 1388 O O . GLY A 1 186 ? -8.464 47.839 -20.667 1.00 54.38 186 GLY A O 1
ATOM 1389 N N . VAL A 1 187 ? -8.209 46.318 -19.035 1.00 63.34 187 VAL A N 1
ATOM 1390 C CA . VAL A 1 187 ? -9.469 45.617 -19.266 1.00 63.34 187 VAL A CA 1
ATOM 1391 C C . VAL A 1 187 ? -10.599 46.425 -18.640 1.00 63.34 187 VAL A C 1
ATOM 1393 O O . VAL A 1 187 ? -10.690 46.540 -17.421 1.00 63.34 187 VAL A O 1
ATOM 1396 N N . ASP A 1 188 ? -11.467 46.992 -19.477 1.00 69.75 188 ASP A N 1
ATOM 1397 C CA . ASP A 1 188 ? -12.666 47.682 -19.004 1.00 69.75 188 ASP A CA 1
ATOM 1398 C C . ASP A 1 188 ? -13.619 46.660 -18.361 1.00 69.75 188 ASP A C 1
ATOM 1400 O O . ASP A 1 188 ? -14.201 45.803 -19.038 1.00 69.75 188 ASP A O 1
ATOM 1404 N N . LEU A 1 189 ? -13.691 46.702 -17.027 1.00 69.00 189 LEU A N 1
ATOM 1405 C CA . LEU A 1 189 ? -14.456 45.792 -16.181 1.00 69.00 189 LEU A CA 1
ATOM 1406 C C . LEU A 1 189 ? -15.711 46.502 -15.680 1.00 69.00 189 LEU A C 1
ATOM 1408 O O . LEU A 1 189 ? -15.664 47.312 -14.753 1.00 69.00 189 LEU A O 1
ATOM 1412 N N . ARG A 1 190 ? -16.858 46.143 -16.254 1.00 75.75 190 ARG A N 1
ATOM 1413 C CA . ARG A 1 190 ? -18.157 46.669 -15.841 1.00 75.75 190 ARG A CA 1
ATOM 1414 C C . ARG A 1 190 ? -18.777 45.775 -14.770 1.00 75.75 190 ARG A C 1
ATOM 1416 O O . ARG A 1 190 ? -18.949 44.572 -14.969 1.00 75.75 190 ARG A O 1
ATOM 1423 N N . GLU A 1 191 ? -19.157 46.372 -13.644 1.00 76.31 191 GLU A N 1
ATOM 1424 C CA . GLU A 1 191 ? -19.967 45.698 -12.627 1.00 76.31 191 GLU A CA 1
ATOM 1425 C C . GLU A 1 191 ? -21.432 45.610 -13.083 1.00 76.31 191 GLU A C 1
ATOM 1427 O O . GLU A 1 191 ? -22.036 46.598 -13.504 1.00 76.31 191 GLU A O 1
ATOM 1432 N N . GLU A 1 192 ? -22.017 44.418 -12.978 1.00 81.06 192 GLU A N 1
ATOM 1433 C CA . GLU A 1 192 ? -23.427 44.167 -13.251 1.00 81.06 192 GLU A CA 1
ATOM 1434 C C . GLU A 1 192 ? -24.097 43.469 -12.062 1.00 81.06 192 GLU A C 1
ATOM 1436 O O . GLU A 1 192 ? -23.541 42.552 -11.451 1.00 81.06 192 GLU A O 1
ATOM 1441 N N . VAL A 1 193 ? -25.310 43.915 -11.733 1.00 85.50 193 VAL A N 1
ATOM 1442 C CA . VAL A 1 193 ? -26.112 43.391 -10.623 1.00 85.50 193 VAL A CA 1
ATOM 1443 C C . VAL A 1 193 ? -27.257 42.557 -11.184 1.00 85.50 193 VAL A C 1
ATOM 1445 O O . VAL A 1 193 ? -28.058 43.050 -11.974 1.00 85.50 193 VAL A O 1
ATOM 1448 N N . GLU A 1 194 ? -27.361 41.306 -10.743 1.00 85.75 194 GLU A N 1
ATOM 1449 C CA . GLU A 1 194 ? -28.429 40.383 -11.129 1.00 85.75 194 GLU A CA 1
ATOM 1450 C C . GLU A 1 194 ? -29.193 39.864 -9.902 1.00 85.75 194 GLU A C 1
ATOM 1452 O O . GLU A 1 194 ? -28.643 39.722 -8.806 1.00 85.75 194 GLU A O 1
ATOM 1457 N N . PHE A 1 195 ? -30.482 39.573 -10.085 1.00 83.12 195 PHE A N 1
ATOM 1458 C CA . PHE A 1 195 ? -31.353 39.020 -9.049 1.00 83.12 195 PHE A CA 1
ATOM 1459 C C . PHE A 1 195 ? -31.777 37.606 -9.437 1.00 83.12 195 PHE A C 1
ATOM 1461 O O . PHE A 1 195 ? -32.626 37.418 -10.304 1.00 83.12 195 PHE A O 1
ATOM 1468 N N . CYS A 1 196 ? -31.211 36.612 -8.755 1.00 75.38 196 CYS A N 1
ATOM 1469 C CA . CYS A 1 196 ? -31.488 35.198 -8.996 1.00 75.38 196 CYS A CA 1
ATOM 1470 C C . CYS A 1 196 ? -32.152 34.601 -7.750 1.00 75.38 196 CYS A C 1
ATOM 1472 O O . CYS A 1 196 ? -31.596 34.669 -6.655 1.00 75.38 196 CYS A O 1
ATOM 1474 N N . ASN A 1 197 ? -33.353 34.031 -7.903 1.00 76.06 197 ASN A N 1
ATOM 1475 C CA . ASN A 1 197 ? -34.137 33.409 -6.823 1.00 76.06 197 ASN A CA 1
ATOM 1476 C C . ASN A 1 197 ? -34.305 34.304 -5.574 1.00 76.06 197 ASN A C 1
ATOM 1478 O O . ASN A 1 197 ? -34.146 33.852 -4.443 1.00 76.06 197 ASN A O 1
ATOM 1482 N N . GLY A 1 198 ? -34.572 35.600 -5.779 1.00 86.81 198 GLY A N 1
ATOM 1483 C CA . GLY A 1 198 ? -34.737 36.582 -4.697 1.00 86.81 198 GLY A CA 1
ATOM 1484 C C . GLY A 1 198 ? -33.436 37.042 -4.023 1.00 86.81 198 GLY A C 1
ATOM 1485 O O . GLY A 1 198 ? -33.488 37.863 -3.111 1.00 86.81 198 GLY A O 1
ATOM 1486 N N . ARG A 1 199 ? -32.265 36.564 -4.468 1.00 75.81 199 ARG A N 1
ATOM 1487 C CA . ARG A 1 199 ? -30.953 36.954 -3.935 1.00 75.81 199 ARG A CA 1
ATOM 1488 C C . ARG A 1 199 ? -30.188 37.810 -4.944 1.00 75.81 199 ARG A C 1
ATOM 1490 O O . ARG A 1 199 ? -29.964 37.398 -6.080 1.00 75.81 199 ARG A O 1
ATOM 1497 N N . MET A 1 200 ? -29.754 38.990 -4.504 1.00 90.62 200 MET A N 1
ATOM 1498 C CA . MET A 1 200 ? -28.908 39.886 -5.294 1.00 90.62 200 MET A CA 1
ATOM 1499 C C . MET A 1 200 ? -27.479 39.332 -5.387 1.00 90.62 200 MET A C 1
ATOM 1501 O O . MET A 1 200 ? -26.891 38.946 -4.372 1.00 90.62 200 MET A O 1
ATOM 1505 N N . ARG A 1 201 ? -26.912 39.305 -6.594 1.00 88.06 201 ARG A N 1
ATOM 1506 C CA . ARG A 1 201 ? -25.512 38.954 -6.871 1.00 88.06 201 ARG A CA 1
ATOM 1507 C C . ARG A 1 201 ? -24.888 40.043 -7.741 1.00 88.06 201 ARG A C 1
ATOM 1509 O O . ARG A 1 201 ? -25.581 40.693 -8.516 1.00 88.06 201 ARG A O 1
ATOM 1516 N N . ARG A 1 202 ? -23.580 40.246 -7.593 1.00 90.12 202 ARG A N 1
ATOM 1517 C CA . ARG A 1 202 ? -22.792 41.202 -8.381 1.00 90.12 202 ARG A CA 1
ATOM 1518 C C . ARG A 1 202 ? -21.724 40.417 -9.134 1.00 90.12 202 ARG A C 1
ATOM 1520 O O . ARG A 1 202 ? -21.089 39.550 -8.529 1.00 90.12 202 ARG A O 1
ATOM 1527 N N . LYS A 1 203 ? -21.570 40.674 -10.430 1.00 83.81 203 LYS A N 1
ATOM 1528 C CA . LYS A 1 203 ? -20.580 40.033 -11.309 1.00 83.81 203 LYS A CA 1
ATOM 1529 C C . LYS A 1 203 ? -19.800 41.109 -12.061 1.00 83.81 203 LYS A C 1
ATOM 1531 O O . LYS A 1 203 ? -20.363 42.141 -12.415 1.00 83.81 203 LYS A O 1
ATOM 1536 N N . ALA A 1 204 ? -18.518 40.862 -12.301 1.00 82.00 204 ALA A N 1
ATOM 1537 C CA . ALA A 1 204 ? -17.711 41.683 -13.195 1.00 82.00 204 ALA A CA 1
ATOM 1538 C C . ALA A 1 204 ? -17.748 41.066 -14.597 1.00 82.00 204 ALA A C 1
ATOM 1540 O O . ALA A 1 204 ? -17.585 39.853 -14.738 1.00 82.00 204 ALA A O 1
ATOM 1541 N N . VAL A 1 205 ? -17.969 41.891 -15.617 1.00 81.00 205 VAL A N 1
ATOM 1542 C CA . VAL A 1 205 ? -17.954 41.488 -17.027 1.00 81.00 205 VAL A CA 1
ATOM 1543 C C . VAL A 1 205 ? -16.949 42.377 -17.753 1.00 81.00 205 VAL A C 1
ATOM 1545 O O . VAL A 1 205 ? -17.028 43.601 -17.654 1.00 81.00 205 VAL A O 1
ATOM 1548 N N . SER A 1 206 ? -15.990 41.777 -18.458 1.00 79.06 206 SER A N 1
ATOM 1549 C CA . SER A 1 206 ? -15.057 42.515 -19.312 1.00 79.06 206 SER A CA 1
ATOM 1550 C C . SER A 1 206 ? -15.699 42.824 -20.664 1.00 79.06 206 SER A C 1
ATOM 1552 O O . SER A 1 206 ? -16.337 41.964 -21.268 1.00 79.06 206 SER A O 1
ATOM 1554 N N . ALA A 1 207 ? -15.516 44.047 -21.163 1.00 65.56 207 ALA A N 1
ATOM 1555 C CA . ALA A 1 207 ? -16.097 44.474 -22.441 1.00 65.56 207 ALA A CA 1
ATOM 1556 C C . ALA A 1 207 ? -15.344 43.957 -23.692 1.00 65.56 207 ALA A C 1
ATOM 1558 O O . ALA A 1 207 ? -15.815 44.148 -24.809 1.00 65.56 207 ALA A O 1
ATOM 1559 N N . ASN A 1 208 ? -14.186 43.306 -23.518 1.00 61.97 208 ASN A N 1
ATOM 1560 C CA . ASN A 1 208 ? -13.247 42.950 -24.591 1.00 61.97 208 ASN A CA 1
ATOM 1561 C C . ASN A 1 208 ? -13.157 41.435 -24.861 1.00 61.97 208 ASN A C 1
ATOM 1563 O O . ASN A 1 208 ? -12.071 40.861 -24.829 1.00 61.97 208 ASN A O 1
ATOM 1567 N N . PHE A 1 209 ? -14.290 40.790 -25.147 1.00 56.66 209 PHE A N 1
ATOM 1568 C CA . PHE A 1 209 ? -14.321 39.475 -25.801 1.00 56.66 209 PHE A CA 1
ATOM 1569 C C . PHE A 1 209 ? -15.446 39.432 -26.842 1.00 56.66 209 PHE A C 1
ATOM 1571 O O . PHE A 1 209 ? -16.623 39.515 -26.489 1.00 56.66 209 PHE A O 1
ATOM 1578 N N . GLN A 1 210 ? -15.063 39.282 -28.113 1.00 41.97 210 GLN A N 1
ATOM 1579 C CA . GLN A 1 210 ? -15.932 38.981 -29.252 1.00 41.97 210 GLN A CA 1
ATOM 1580 C C . GLN A 1 210 ? -15.312 37.845 -30.072 1.00 41.97 210 GLN A C 1
ATOM 1582 O O . GLN A 1 210 ? -14.064 37.821 -30.158 1.00 41.97 210 GLN A O 1
#

Solvent-accessible surface area (backbone atoms only — not comparable to full-atom values): 15763 Å² total; per-residue (Å²): 118,49,77,42,93,97,78,46,79,42,80,81,91,81,88,82,92,74,81,72,92,62,67,79,67,77,87,66,94,61,98,67,84,53,75,96,58,67,70,83,83,58,86,85,46,68,60,83,54,37,36,61,60,97,88,51,74,48,73,68,71,63,80,90,79,62,78,73,83,80,70,67,87,86,72,71,79,80,76,76,60,97,64,84,53,65,66,60,53,48,51,54,51,61,75,67,57,91,64,56,73,63,61,51,47,77,74,49,83,84,73,88,77,83,66,78,74,78,75,92,69,78,94,73,87,83,83,90,82,90,81,89,83,89,82,88,81,92,83,85,92,86,79,85,89,80,88,81,91,79,87,90,83,82,89,84,91,83,88,84,89,82,92,75,91,78,86,77,85,76,87,72,80,80,75,81,83,72,88,73,76,83,75,88,72,84,71,58,67,46,79,46,79,48,74,57,96,90,41,80,47,76,46,80,44,67,78,88,77,134